Protein AF-H6Q789-F1 (afdb_monomer)

Organism: Pyrobaculum oguniense (strain DSM 13380 / JCM 10595 / TE7) (NCBI:txid698757)

InterPro domains:
  IPR027417 P-loop containing nucleoside triphosphate hydrolase [G3DSA:3.40.50.300] (26-318)
  IPR027417 P-loop containing nucleoside triphosphate hydrolase [SSF52540] (34-317)

Nearest PDB structures (foldseek):
  8wiv-assembly1_D  TM=5.418E-01  e=1.971E-08  Paenibacillus sp. 453mf
  8xau-assembly1_F  TM=5.745E-01  e=9.124E-08  Escherichia coli
  8wj3-assembly1_D  TM=5.531E-01  e=2.636E-07  Paenibacillus sp. 453mf
  8wk0-assembly1_O  TM=5.622E-01  e=2.333E-06  Paenibacillus sp. 453mf
  4r2h-assembly1_A  TM=5.890E-01  e=3.106E-04  Sulfolobus turreted icosahedral virus 1

Structure (mmCIF, N/CA/C/O backbone):
data_AF-H6Q789-F1
#
_entry.id   AF-H6Q789-F1
#
loop_
_atom_site.group_PDB
_atom_site.id
_atom_site.type_symbol
_atom_site.label_atom_id
_atom_site.label_alt_id
_atom_site.label_comp_id
_atom_site.label_asym_id
_atom_site.label_entity_id
_atom_site.label_seq_id
_atom_site.pdbx_PDB_ins_code
_atom_site.Cartn_x
_atom_site.Cartn_y
_atom_site.Cartn_z
_atom_site.occupancy
_atom_site.B_iso_or_equiv
_atom_site.auth_seq_id
_atom_site.auth_comp_id
_atom_site.auth_asym_id
_atom_site.auth_atom_id
_atom_site.pdbx_PDB_model_num
ATOM 1 N N . MET A 1 1 ? 32.326 -22.981 -18.238 1.00 33.12 1 MET A N 1
ATOM 2 C CA . MET A 1 1 ? 31.076 -22.452 -17.647 1.00 33.12 1 MET A CA 1
ATOM 3 C C . MET A 1 1 ? 30.937 -20.990 -18.051 1.00 33.12 1 MET A C 1
ATOM 5 O O . MET A 1 1 ? 31.574 -20.139 -17.448 1.00 33.12 1 MET A O 1
ATOM 9 N N . ALA A 1 2 ? 30.203 -20.702 -19.128 1.00 27.95 2 ALA A N 1
ATOM 10 C CA . ALA A 1 2 ? 29.973 -19.330 -19.579 1.00 27.95 2 ALA A CA 1
ATOM 11 C C . ALA A 1 2 ? 28.863 -18.705 -18.721 1.00 27.95 2 ALA A C 1
ATOM 13 O O . ALA A 1 2 ? 27.719 -19.154 -18.763 1.00 27.95 2 ALA A O 1
ATOM 14 N N . ALA A 1 3 ? 29.207 -17.708 -17.904 1.00 35.38 3 ALA A N 1
ATOM 15 C CA . ALA A 1 3 ? 28.221 -16.902 -17.197 1.00 35.38 3 ALA A CA 1
ATOM 16 C C . ALA A 1 3 ? 27.341 -16.189 -18.236 1.00 35.38 3 ALA A C 1
ATOM 18 O O . ALA A 1 3 ? 27.846 -15.489 -19.109 1.00 35.38 3 ALA A O 1
ATOM 19 N N . ASN A 1 4 ? 26.032 -16.413 -18.171 1.00 38.03 4 ASN A N 1
ATOM 20 C CA . ASN A 1 4 ? 25.056 -15.897 -19.124 1.00 38.03 4 ASN A CA 1
ATOM 21 C C . ASN A 1 4 ? 25.054 -14.350 -19.110 1.00 38.03 4 ASN A C 1
ATOM 23 O O . ASN A 1 4 ? 24.535 -13.735 -18.179 1.00 38.03 4 ASN A O 1
ATOM 27 N N . CYS A 1 5 ? 25.645 -13.713 -20.128 1.00 40.53 5 CYS A N 1
ATOM 28 C CA . CYS A 1 5 ? 25.759 -12.252 -20.250 1.00 40.53 5 CYS A CA 1
ATOM 29 C C . CYS A 1 5 ? 24.415 -11.526 -20.464 1.00 40.53 5 CYS A C 1
ATOM 31 O O . CYS A 1 5 ? 24.393 -10.302 -20.474 1.00 40.53 5 CYS A O 1
ATOM 33 N N . ARG A 1 6 ? 23.294 -12.248 -20.621 1.00 43.34 6 ARG A N 1
ATOM 34 C CA . ARG A 1 6 ? 21.970 -11.669 -20.927 1.00 43.34 6 ARG A CA 1
ATOM 35 C C . ARG A 1 6 ? 21.324 -10.884 -19.779 1.00 43.34 6 ARG A C 1
ATOM 37 O O . ARG A 1 6 ? 20.505 -10.017 -20.047 1.00 43.34 6 ARG A O 1
ATOM 44 N N . ASN A 1 7 ? 21.702 -11.155 -18.528 1.00 43.81 7 ASN A N 1
ATOM 45 C CA . ASN A 1 7 ? 21.085 -10.527 -17.345 1.00 43.81 7 ASN A CA 1
ATOM 46 C C . ASN A 1 7 ? 21.984 -9.490 -16.661 1.00 43.81 7 ASN A C 1
ATOM 48 O O . ASN A 1 7 ? 21.605 -8.913 -15.644 1.00 43.81 7 ASN A O 1
ATOM 52 N N . ARG A 1 8 ? 23.195 -9.269 -17.178 1.00 44.19 8 ARG A N 1
ATOM 53 C CA . ARG A 1 8 ? 24.081 -8.215 -16.679 1.00 44.19 8 ARG A CA 1
ATOM 54 C C . ARG A 1 8 ? 23.781 -6.947 -17.475 1.00 44.19 8 ARG A C 1
ATOM 56 O O . ARG A 1 8 ? 23.631 -7.065 -18.687 1.00 44.19 8 ARG A O 1
ATOM 63 N N . PRO A 1 9 ? 23.689 -5.761 -16.845 1.00 48.62 9 PRO A N 1
ATOM 64 C CA . PRO A 1 9 ? 23.736 -4.498 -17.578 1.00 48.62 9 PRO A CA 1
ATOM 65 C C . PRO A 1 9 ? 24.860 -4.547 -18.622 1.00 48.62 9 PRO A C 1
ATOM 67 O O . PRO A 1 9 ? 25.876 -5.200 -18.346 1.00 48.62 9 PRO A O 1
ATOM 70 N N . PRO A 1 10 ? 24.761 -3.835 -19.759 1.00 51.91 10 PRO A N 1
ATOM 71 C CA . PRO A 1 10 ? 25.836 -3.753 -20.759 1.00 51.91 10 PRO A CA 1
ATOM 72 C C . PRO A 1 10 ? 27.191 -3.259 -20.203 1.00 51.91 10 PRO A C 1
ATOM 74 O O . PRO A 1 10 ? 28.165 -3.158 -20.938 1.00 51.91 10 PRO A O 1
ATOM 77 N N . PHE A 1 11 ? 27.256 -2.952 -18.906 1.00 56.75 11 PHE A N 1
ATOM 78 C CA . PHE A 1 11 ? 28.287 -2.193 -18.217 1.00 56.75 11 PHE A CA 1
ATOM 79 C C . PHE A 1 11 ? 28.961 -2.974 -17.074 1.00 56.75 11 PHE A C 1
ATOM 81 O O . PHE A 1 11 ? 29.530 -2.369 -16.171 1.00 56.75 11 PHE A O 1
ATOM 88 N N . PHE A 1 12 ? 28.909 -4.314 -17.059 1.00 45.12 12 PHE A N 1
ATOM 89 C CA . PHE A 1 12 ? 29.623 -5.110 -16.046 1.00 45.12 12 PHE A CA 1
ATOM 90 C C . PHE A 1 12 ? 31.119 -4.715 -15.993 1.00 45.12 12 PHE A C 1
ATOM 92 O O . PHE A 1 12 ? 31.834 -4.905 -16.973 1.00 45.12 12 PHE A O 1
ATOM 99 N N . GLY A 1 13 ? 31.590 -4.169 -14.860 1.00 46.00 13 GLY A N 1
ATOM 100 C CA . GLY A 1 13 ? 32.971 -3.679 -14.682 1.00 46.00 13 GLY A CA 1
ATOM 101 C C . GLY A 1 13 ? 33.171 -2.152 -14.709 1.00 46.00 13 GLY A C 1
ATOM 102 O O . GLY A 1 13 ? 34.295 -1.695 -14.509 1.00 46.00 13 GLY A O 1
ATOM 103 N N . TRP A 1 14 ? 32.108 -1.364 -14.894 1.00 52.94 14 TRP A N 1
ATOM 104 C CA . TRP A 1 14 ? 32.102 0.111 -14.850 1.00 52.94 14 TRP A CA 1
ATOM 105 C C . TRP A 1 14 ? 32.660 0.735 -13.555 1.00 52.94 14 TRP A C 1
ATOM 107 O O . TRP A 1 14 ? 33.136 1.862 -13.578 1.00 52.94 14 TRP A O 1
ATOM 117 N N . GLU A 1 15 ? 32.701 -0.016 -12.454 1.00 48.69 15 GLU A N 1
ATOM 118 C CA . GLU A 1 15 ? 33.304 0.368 -11.162 1.00 48.69 15 GLU A CA 1
ATOM 119 C C . GLU A 1 15 ? 34.805 0.697 -11.275 1.00 48.69 15 GLU A C 1
ATOM 121 O O . GLU A 1 15 ? 35.394 1.321 -10.396 1.00 48.69 15 GLU A O 1
ATOM 126 N N . ARG A 1 16 ? 35.434 0.261 -12.374 1.00 53.12 16 ARG A N 1
ATOM 127 C CA . ARG A 1 16 ? 36.833 0.536 -12.723 1.00 53.12 16 ARG A CA 1
ATOM 128 C C . ARG A 1 16 ? 36.992 1.642 -13.771 1.00 53.12 16 ARG A C 1
ATOM 130 O O . ARG A 1 16 ? 38.120 1.952 -14.144 1.00 53.12 16 ARG A O 1
ATOM 137 N N . ALA A 1 17 ? 35.892 2.201 -14.274 1.00 54.41 17 ALA A N 1
ATOM 138 C CA . ALA A 1 17 ? 35.871 3.234 -15.302 1.00 54.41 17 ALA A CA 1
ATOM 139 C C . ALA A 1 17 ? 35.504 4.597 -14.699 1.00 54.41 17 ALA A C 1
ATOM 141 O O . ALA A 1 17 ? 34.750 4.696 -13.733 1.00 54.41 17 ALA A O 1
ATOM 142 N N . ALA A 1 18 ? 36.033 5.672 -15.280 1.00 53.97 18 ALA A N 1
ATOM 143 C CA . ALA A 1 18 ? 35.682 7.020 -14.856 1.00 53.97 18 ALA A CA 1
ATOM 144 C C . ALA A 1 18 ? 34.224 7.337 -15.234 1.00 53.97 18 ALA A C 1
ATOM 146 O O . ALA A 1 18 ? 33.791 7.053 -16.350 1.00 53.97 18 ALA A O 1
ATOM 147 N N . GLY A 1 19 ? 33.472 7.966 -14.324 1.00 51.72 19 GLY A N 1
ATOM 148 C CA . GLY A 1 19 ? 32.039 8.228 -14.515 1.00 51.72 19 GLY A CA 1
ATOM 149 C C . GLY A 1 19 ? 31.692 9.038 -15.773 1.00 51.72 19 GLY A C 1
ATOM 150 O O . GLY A 1 19 ? 30.619 8.839 -16.334 1.00 51.72 19 GLY A O 1
ATOM 151 N N . TRP A 1 20 ? 32.603 9.892 -16.256 1.00 56.09 20 TRP A N 1
ATOM 152 C CA . TRP A 1 20 ? 32.434 10.635 -17.512 1.00 56.09 20 TRP A CA 1
ATOM 153 C C . TRP A 1 20 ? 32.526 9.732 -18.752 1.00 56.09 20 TRP A C 1
ATOM 155 O O . TRP A 1 20 ? 31.756 9.917 -19.685 1.00 56.09 20 TRP A O 1
ATOM 165 N N . ALA A 1 21 ? 33.392 8.715 -18.739 1.00 57.47 21 ALA A N 1
ATOM 166 C CA . ALA A 1 21 ? 33.547 7.774 -19.850 1.00 57.47 21 ALA A CA 1
ATOM 167 C C . ALA A 1 21 ? 32.331 6.843 -19.954 1.00 57.47 21 ALA A C 1
ATOM 169 O O . ALA A 1 21 ? 31.875 6.504 -21.042 1.00 57.47 21 ALA A O 1
ATOM 170 N N . VAL A 1 22 ? 31.761 6.476 -18.802 1.00 59.59 22 VAL A N 1
ATOM 171 C CA . VAL A 1 22 ? 30.473 5.778 -18.745 1.00 59.59 22 VAL A CA 1
ATOM 172 C C . VAL A 1 22 ? 29.364 6.686 -19.288 1.00 59.59 22 VAL A C 1
ATOM 174 O O . VAL A 1 22 ? 28.536 6.222 -20.061 1.00 59.59 22 VAL A O 1
ATOM 177 N N . ALA A 1 23 ? 29.364 7.981 -18.952 1.00 57.22 23 ALA A N 1
ATOM 178 C CA . ALA A 1 23 ? 28.366 8.930 -19.448 1.00 57.22 23 ALA A CA 1
ATOM 179 C C . ALA A 1 23 ? 28.409 9.142 -20.967 1.00 57.22 23 ALA A C 1
ATOM 181 O O . ALA A 1 23 ? 27.362 9.156 -21.609 1.00 57.22 23 ALA A O 1
ATOM 182 N N . GLU A 1 24 ? 29.606 9.253 -21.536 1.00 62.28 24 GLU A N 1
ATOM 183 C CA . GLU A 1 24 ? 29.827 9.397 -22.977 1.00 62.28 24 GLU A CA 1
ATOM 184 C C . GLU A 1 24 ? 29.339 8.156 -23.739 1.00 62.28 24 GLU A C 1
ATOM 186 O O . GLU A 1 24 ? 28.528 8.263 -24.659 1.00 62.28 24 GLU A O 1
ATOM 191 N N . LEU A 1 25 ? 29.692 6.961 -23.255 1.00 62.72 25 LEU A N 1
ATOM 192 C CA . LEU A 1 25 ? 29.250 5.691 -23.838 1.00 62.72 25 LEU A CA 1
ATOM 193 C C . LEU A 1 25 ? 27.727 5.486 -23.727 1.00 62.72 25 LEU A C 1
ATOM 195 O O . LEU A 1 25 ? 27.093 4.950 -24.634 1.00 62.72 25 LEU A O 1
ATOM 199 N N . LEU A 1 26 ? 27.110 5.948 -22.636 1.00 58.81 26 LEU A N 1
ATOM 200 C CA . LEU A 1 26 ? 25.652 5.939 -22.467 1.00 58.81 26 LEU A CA 1
ATOM 201 C C . LEU A 1 26 ? 24.945 6.957 -23.381 1.00 58.81 26 LEU A C 1
ATOM 203 O O . LEU A 1 26 ? 23.779 6.750 -23.730 1.00 58.81 26 LEU A O 1
ATOM 207 N N . GLY A 1 27 ? 25.628 8.029 -23.789 1.00 56.81 27 GLY A N 1
ATOM 208 C CA . GLY A 1 27 ? 25.138 8.988 -24.780 1.00 56.81 27 GLY A CA 1
ATOM 209 C C . GLY A 1 27 ? 25.045 8.401 -26.191 1.00 56.81 27 GLY A C 1
ATOM 210 O O . GLY A 1 27 ? 24.103 8.711 -26.918 1.00 56.81 27 GLY A O 1
ATOM 211 N N . GLU A 1 28 ? 25.969 7.509 -26.555 1.00 62.31 28 GLU A N 1
ATOM 212 C CA . GLU A 1 28 ? 26.043 6.905 -27.895 1.00 62.31 28 GLU A CA 1
ATOM 213 C C . GLU A 1 28 ? 25.094 5.711 -28.097 1.00 62.31 28 GLU A C 1
ATOM 215 O O . GLU A 1 28 ? 24.783 5.338 -29.229 1.00 62.31 28 GLU A O 1
ATOM 220 N N . VAL A 1 29 ? 24.606 5.101 -27.012 1.00 57.41 29 VAL A N 1
ATOM 221 C CA . VAL A 1 29 ? 23.977 3.776 -27.062 1.00 57.41 29 VAL A CA 1
ATOM 222 C C . VAL A 1 29 ? 22.573 3.791 -26.443 1.00 57.41 29 VAL A C 1
ATOM 224 O O . VAL A 1 29 ? 22.385 3.396 -25.310 1.00 57.41 29 VAL A O 1
ATOM 227 N N . SER A 1 30 ? 21.525 4.207 -27.151 1.00 56.34 30 SER A N 1
ATOM 228 C CA . SER A 1 30 ? 20.190 4.418 -26.539 1.00 56.34 30 SER A CA 1
ATOM 229 C C . SER A 1 30 ? 19.466 3.165 -25.999 1.00 56.34 30 SER A C 1
ATOM 231 O O . SER A 1 30 ? 18.511 3.299 -25.233 1.00 56.34 30 SER A O 1
ATOM 233 N N . TYR A 1 31 ? 19.898 1.943 -26.342 1.00 55.03 31 TYR A N 1
ATOM 234 C CA . TYR A 1 31 ? 19.181 0.710 -25.976 1.00 55.03 31 TYR A CA 1
ATOM 235 C C . TYR A 1 31 ? 19.240 0.353 -24.479 1.00 55.03 31 TYR A C 1
ATOM 237 O O . TYR A 1 31 ? 18.437 -0.459 -24.017 1.00 55.03 31 TYR A O 1
ATOM 245 N N . TRP A 1 32 ? 20.169 0.923 -23.698 1.00 57.28 32 TRP A N 1
ATOM 246 C CA . TRP A 1 32 ? 20.276 0.625 -22.259 1.00 57.28 32 TRP A CA 1
ATOM 247 C C . TRP A 1 32 ? 19.116 1.194 -21.437 1.00 57.28 32 TRP A C 1
ATOM 249 O O . TRP A 1 32 ? 18.896 0.759 -20.311 1.00 57.28 32 TRP A O 1
ATOM 259 N N . ARG A 1 33 ? 18.349 2.126 -22.011 1.00 57.78 33 ARG A N 1
ATOM 260 C CA . ARG A 1 33 ? 17.210 2.802 -21.374 1.00 57.78 33 ARG A CA 1
ATOM 261 C C . ARG A 1 33 ? 15.955 1.925 -21.247 1.00 57.78 33 ARG A C 1
ATOM 263 O O . ARG A 1 33 ? 14.935 2.377 -20.739 1.00 57.78 33 ARG A O 1
ATOM 270 N N . PHE A 1 34 ? 16.039 0.676 -21.713 1.00 66.75 34 PHE A N 1
ATOM 271 C CA . PHE A 1 34 ? 15.029 -0.376 -21.572 1.00 66.75 34 PHE A CA 1
ATOM 272 C C . PHE A 1 34 ? 15.703 -1.695 -21.178 1.00 66.75 34 PHE A C 1
ATOM 274 O O . PHE A 1 34 ? 15.566 -2.710 -21.868 1.00 66.75 34 PHE A O 1
ATOM 281 N N . TRP A 1 35 ? 16.512 -1.673 -20.114 1.00 57.00 35 TRP A N 1
ATOM 282 C CA . TRP A 1 35 ? 17.382 -2.799 -19.777 1.00 57.00 35 TRP A CA 1
ATOM 283 C C . TRP A 1 35 ? 17.074 -3.456 -18.421 1.00 57.00 35 TRP A C 1
ATOM 285 O O . TRP A 1 35 ? 17.002 -2.753 -17.416 1.00 57.00 35 TRP A O 1
ATOM 295 N N . PRO A 1 36 ? 17.023 -4.802 -18.356 1.00 61.47 36 PRO A N 1
ATOM 296 C CA . PRO A 1 36 ? 16.896 -5.698 -19.503 1.00 61.47 36 PRO A CA 1
ATOM 297 C C . PRO A 1 36 ? 15.535 -5.503 -20.203 1.00 61.47 36 PRO A C 1
ATOM 299 O O . PRO A 1 36 ? 14.557 -5.099 -19.558 1.00 61.47 36 PRO A O 1
ATOM 302 N N . PRO A 1 37 ? 15.434 -5.825 -21.506 1.00 68.56 37 PRO A N 1
ATOM 303 C CA . PRO A 1 37 ? 14.143 -5.943 -22.164 1.00 68.56 37 PRO A CA 1
ATOM 304 C C . PRO A 1 37 ? 13.338 -7.031 -21.452 1.00 68.56 37 PRO A C 1
ATOM 306 O O . PRO A 1 37 ? 13.737 -8.196 -21.429 1.00 68.56 37 PRO A O 1
ATOM 309 N N . LEU A 1 38 ? 12.220 -6.656 -20.835 1.00 72.56 38 LEU A N 1
ATOM 310 C CA . LEU A 1 38 ? 11.340 -7.622 -20.190 1.00 72.56 38 LEU A CA 1
ATOM 311 C C . LEU A 1 38 ? 10.503 -8.332 -21.252 1.00 72.56 38 LEU A C 1
ATOM 313 O O . LEU A 1 38 ? 9.730 -7.701 -21.973 1.00 72.56 38 LEU A O 1
ATOM 317 N N . SER A 1 39 ? 10.678 -9.649 -21.341 1.00 71.44 39 SER A N 1
ATOM 318 C CA . SER A 1 39 ? 9.964 -10.520 -22.279 1.00 71.44 39 SER A CA 1
ATOM 319 C C . SER A 1 39 ? 8.893 -11.389 -21.615 1.00 71.44 39 SER A C 1
ATOM 321 O O . SER A 1 39 ? 8.274 -12.192 -22.302 1.00 71.44 39 SER A O 1
ATOM 323 N N . GLY A 1 40 ? 8.686 -11.263 -20.301 1.00 78.50 40 GLY A N 1
ATOM 324 C CA . GLY A 1 40 ? 7.703 -12.045 -19.556 1.00 78.50 40 GLY A CA 1
ATOM 325 C C . GLY A 1 40 ? 7.715 -11.753 -18.056 1.00 78.50 40 GLY A C 1
ATOM 326 O O . GLY A 1 40 ? 8.486 -10.917 -17.575 1.00 78.50 40 GLY A O 1
ATOM 327 N N . ALA A 1 41 ? 6.853 -12.457 -17.320 1.00 82.38 41 ALA A N 1
ATOM 328 C CA . ALA A 1 41 ? 6.794 -12.381 -15.864 1.00 82.38 41 ALA A CA 1
ATOM 329 C C . ALA A 1 41 ? 8.051 -12.987 -15.213 1.00 82.38 41 ALA A C 1
ATOM 331 O O . ALA A 1 41 ? 8.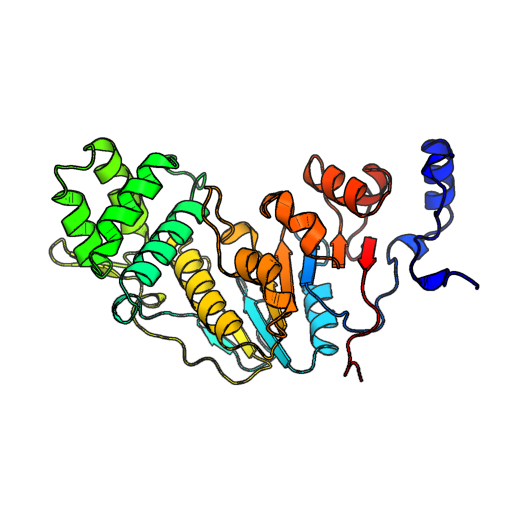615 -13.964 -15.711 1.00 82.38 41 ALA A O 1
ATOM 332 N N . VAL A 1 42 ? 8.466 -12.424 -14.079 1.00 81.38 42 VAL A N 1
ATOM 333 C CA . VAL A 1 42 ? 9.587 -12.910 -13.261 1.00 81.38 42 VAL A CA 1
ATOM 334 C C . VAL A 1 42 ? 9.081 -13.526 -11.962 1.00 81.38 42 VAL A C 1
ATOM 336 O O . VAL A 1 42 ? 8.043 -13.122 -11.433 1.00 81.38 42 VAL A O 1
ATOM 339 N N . GLU A 1 43 ? 9.812 -14.507 -11.432 1.00 80.38 43 GLU A N 1
ATOM 340 C CA . GLU A 1 43 ? 9.497 -15.064 -10.113 1.00 80.38 43 GLU A CA 1
ATOM 341 C C . GLU A 1 43 ? 9.869 -14.098 -8.984 1.00 80.38 43 GLU A C 1
ATOM 343 O O . GLU A 1 43 ? 10.856 -13.365 -9.063 1.00 80.38 43 GLU A O 1
ATOM 348 N N . GLY A 1 44 ? 9.119 -14.166 -7.884 1.00 85.25 44 GLY A N 1
ATOM 349 C CA . GLY A 1 44 ? 9.388 -13.394 -6.670 1.00 85.25 44 GLY A CA 1
ATOM 350 C C . GLY A 1 44 ? 8.599 -12.090 -6.588 1.00 85.25 44 GLY A C 1
ATOM 351 O O . GLY A 1 44 ? 7.528 -11.960 -7.185 1.00 85.25 44 GLY A O 1
ATOM 352 N N . HIS A 1 45 ? 9.097 -11.156 -5.780 1.00 92.19 45 HIS A N 1
ATOM 353 C CA . HIS A 1 45 ? 8.484 -9.844 -5.580 1.00 92.19 45 HIS A CA 1
ATOM 354 C C . HIS A 1 45 ? 9.068 -8.833 -6.570 1.00 92.19 45 HIS A C 1
ATOM 356 O O . HIS A 1 45 ? 10.153 -9.040 -7.116 1.00 92.19 45 HIS A O 1
ATOM 362 N N . LEU A 1 46 ? 8.345 -7.745 -6.812 1.00 93.62 46 LEU A N 1
ATOM 363 C CA . LEU A 1 46 ? 8.710 -6.721 -7.780 1.00 93.62 46 LEU A CA 1
ATOM 364 C C . LEU A 1 46 ? 8.505 -5.327 -7.178 1.00 93.62 46 LEU A C 1
ATOM 366 O O . LEU A 1 46 ? 7.412 -4.998 -6.728 1.00 93.62 46 LEU A O 1
ATOM 370 N N . LEU A 1 47 ? 9.540 -4.492 -7.199 1.00 96.19 47 LEU A N 1
ATOM 371 C CA . LEU A 1 47 ? 9.432 -3.068 -6.885 1.00 96.19 47 LEU A CA 1
ATOM 372 C C . LEU A 1 47 ? 9.490 -2.263 -8.181 1.00 96.19 47 LEU A C 1
ATOM 374 O O . LEU A 1 47 ? 10.472 -2.336 -8.916 1.00 96.19 47 LEU A O 1
ATOM 378 N N . ILE A 1 48 ? 8.450 -1.481 -8.438 1.00 97.19 48 ILE A N 1
ATOM 379 C CA . ILE A 1 48 ? 8.326 -0.559 -9.561 1.00 97.19 48 ILE A CA 1
ATOM 380 C C . ILE A 1 48 ? 8.312 0.852 -8.980 1.00 97.19 48 ILE A C 1
ATOM 382 O O . ILE A 1 48 ? 7.385 1.224 -8.263 1.00 97.19 48 ILE A O 1
ATOM 386 N N . ALA A 1 49 ? 9.326 1.660 -9.268 1.00 97.75 49 ALA A N 1
ATOM 387 C CA . ALA A 1 49 ? 9.414 3.001 -8.701 1.00 97.75 49 ALA A CA 1
ATOM 388 C C . ALA A 1 49 ? 9.767 4.059 -9.740 1.00 97.75 49 ALA A C 1
ATOM 390 O O . ALA A 1 49 ? 10.502 3.799 -10.686 1.00 97.75 49 ALA A O 1
ATOM 391 N N . GLY A 1 50 ? 9.213 5.257 -9.572 1.00 97.00 50 GLY A N 1
ATOM 392 C CA . GLY A 1 50 ? 9.341 6.336 -10.546 1.00 97.00 50 GLY A CA 1
ATOM 393 C C . GLY A 1 50 ? 8.409 7.503 -10.267 1.00 97.00 50 GLY A C 1
ATOM 394 O O . GLY A 1 50 ? 7.295 7.313 -9.775 1.00 97.00 50 GLY A O 1
ATOM 395 N N . SER A 1 51 ? 8.813 8.707 -10.659 1.00 94.44 51 SER A N 1
ATOM 396 C CA . SER A 1 51 ? 8.000 9.921 -10.532 1.00 94.44 51 SER A CA 1
ATOM 397 C C . SER A 1 51 ? 6.635 9.792 -11.229 1.00 94.44 51 SER A C 1
ATOM 399 O O . SER A 1 51 ? 6.410 8.896 -12.054 1.00 94.44 51 SER A O 1
ATOM 401 N N . SER A 1 52 ? 5.694 10.685 -10.914 1.00 93.12 52 SER A N 1
ATOM 402 C CA . SER A 1 52 ? 4.413 10.754 -11.632 1.00 93.12 52 SER A CA 1
ATOM 403 C C . SER A 1 52 ? 4.620 10.909 -13.151 1.00 93.12 52 SER A C 1
ATOM 405 O O . SER A 1 52 ? 5.578 11.547 -13.596 1.00 93.12 52 SER A O 1
ATOM 407 N N . GLY A 1 53 ? 3.773 10.251 -13.950 1.00 90.31 53 GLY A N 1
ATOM 408 C CA . GLY A 1 53 ? 3.847 10.262 -15.419 1.00 90.31 53 GLY A CA 1
ATOM 409 C C . GLY A 1 53 ? 5.051 9.537 -16.038 1.00 90.31 53 GLY A C 1
ATOM 410 O O . GLY A 1 53 ? 5.250 9.614 -17.246 1.00 90.31 53 GLY A O 1
ATOM 411 N N . SER A 1 54 ? 5.864 8.827 -15.249 1.00 92.44 54 SER A N 1
ATOM 412 C CA . SER A 1 54 ? 7.082 8.165 -15.747 1.00 92.44 54 SER A CA 1
ATOM 413 C C . SER A 1 54 ? 6.839 6.870 -16.531 1.00 92.44 54 SER A C 1
ATOM 415 O O . SER A 1 54 ? 7.727 6.443 -17.260 1.00 92.44 54 SER A O 1
ATOM 417 N N . GLY A 1 55 ? 5.647 6.268 -16.430 1.00 91.94 55 GLY A N 1
ATOM 418 C CA . GLY A 1 55 ? 5.285 5.035 -17.144 1.00 91.94 55 GLY A CA 1
ATOM 419 C C . GLY A 1 55 ? 5.029 3.806 -16.262 1.00 91.94 55 GLY A C 1
ATOM 420 O O . GLY A 1 55 ? 4.739 2.744 -16.811 1.00 91.94 55 GLY A O 1
ATOM 421 N N . LYS A 1 56 ? 5.075 3.940 -14.924 1.00 94.88 56 LYS A N 1
ATOM 422 C CA . LYS A 1 56 ? 4.833 2.842 -13.960 1.00 94.88 56 LYS A CA 1
ATOM 423 C C . LYS A 1 56 ? 3.554 2.051 -14.243 1.00 94.88 56 LYS A C 1
ATOM 425 O O . LYS A 1 56 ? 3.632 0.840 -14.426 1.00 94.88 56 LYS A O 1
ATOM 430 N N . THR A 1 57 ? 2.405 2.725 -14.328 1.00 94.38 57 THR A N 1
ATOM 431 C CA . THR A 1 57 ? 1.113 2.068 -14.560 1.00 94.38 57 THR A CA 1
ATOM 432 C C . THR A 1 57 ? 1.100 1.334 -15.894 1.00 94.38 57 THR A C 1
ATOM 434 O O . THR A 1 57 ? 0.742 0.164 -15.963 1.00 94.38 57 THR A O 1
ATOM 437 N N . THR A 1 58 ? 1.541 1.990 -16.973 1.00 92.81 58 THR A N 1
ATOM 438 C CA . THR A 1 58 ? 1.615 1.382 -18.311 1.00 92.81 58 THR A CA 1
ATOM 439 C C . THR A 1 58 ? 2.460 0.112 -18.295 1.00 92.81 58 THR A C 1
ATOM 441 O O . THR A 1 58 ? 2.071 -0.909 -18.864 1.00 92.81 58 THR A O 1
ATOM 444 N N . PHE A 1 59 ? 3.597 0.159 -17.604 1.00 93.06 59 PHE A N 1
ATOM 445 C CA . PHE A 1 59 ? 4.459 -0.994 -17.418 1.00 93.06 59 PHE A CA 1
ATOM 446 C C . PHE A 1 59 ? 3.780 -2.099 -16.608 1.00 93.06 59 PHE A C 1
ATOM 448 O O . PHE A 1 59 ? 3.793 -3.246 -17.045 1.00 93.06 59 PHE A O 1
ATOM 455 N N . LEU A 1 60 ? 3.154 -1.777 -15.473 1.00 95.00 60 LEU A N 1
ATOM 456 C CA . LEU A 1 60 ? 2.491 -2.767 -14.627 1.00 95.00 60 LEU A CA 1
ATOM 457 C C . LEU A 1 60 ? 1.317 -3.429 -15.364 1.00 95.00 60 LEU A C 1
ATOM 459 O O . LEU A 1 60 ? 1.220 -4.649 -15.360 1.00 95.00 60 LEU A O 1
ATOM 463 N N . LYS A 1 61 ? 0.497 -2.677 -16.106 1.00 93.81 61 LYS A N 1
ATOM 464 C CA . LYS A 1 61 ? -0.560 -3.237 -16.971 1.00 93.81 61 LYS A CA 1
ATOM 465 C C . LYS A 1 61 ? -0.010 -4.222 -18.000 1.00 93.81 61 LYS A C 1
ATOM 467 O O . LYS A 1 61 ? -0.550 -5.313 -18.168 1.00 93.81 61 LYS A O 1
ATOM 472 N N . ARG A 1 62 ? 1.089 -3.857 -18.670 1.00 90.44 62 ARG A N 1
ATOM 473 C CA . ARG A 1 62 ? 1.774 -4.754 -19.608 1.00 90.44 62 ARG A CA 1
ATOM 474 C C . ARG A 1 62 ? 2.308 -5.992 -18.891 1.00 90.44 62 ARG A C 1
ATOM 476 O O . ARG A 1 62 ? 2.119 -7.096 -19.387 1.00 90.44 62 ARG A O 1
ATOM 483 N N . TYR A 1 63 ? 2.919 -5.826 -17.724 1.00 90.81 63 TYR A N 1
ATOM 484 C CA . TYR A 1 63 ? 3.431 -6.930 -16.919 1.00 90.81 63 TYR A CA 1
ATOM 485 C C . TYR A 1 63 ? 2.317 -7.908 -16.518 1.00 90.81 63 TYR A C 1
ATOM 487 O O . TYR A 1 63 ? 2.475 -9.116 -16.666 1.00 90.81 63 TYR A O 1
ATOM 495 N N . LEU A 1 64 ? 1.160 -7.393 -16.092 1.00 92.38 64 LEU A N 1
ATOM 496 C CA . LEU A 1 64 ? -0.010 -8.195 -15.726 1.00 92.38 64 LEU A CA 1
ATOM 497 C C . LEU A 1 64 ? -0.569 -9.010 -16.900 1.00 92.38 64 LEU A C 1
ATOM 499 O O . LEU A 1 64 ? -1.136 -10.069 -16.661 1.00 92.38 64 LEU A O 1
ATOM 503 N N . SER A 1 65 ? -0.364 -8.588 -18.155 1.00 90.06 65 SER A N 1
ATOM 504 C CA . SER A 1 65 ? -0.755 -9.393 -19.327 1.00 90.06 65 SER A CA 1
ATOM 505 C C . SER A 1 65 ? 0.032 -10.704 -19.462 1.00 90.06 65 SER A C 1
ATOM 507 O O . SER A 1 65 ? -0.453 -11.646 -20.082 1.00 90.06 65 SER A O 1
ATOM 509 N N . TRP A 1 66 ? 1.219 -10.785 -18.852 1.00 88.81 66 TRP A N 1
ATOM 510 C CA . TRP A 1 66 ? 2.029 -12.007 -18.784 1.00 88.81 66 TRP A CA 1
ATOM 511 C C . TRP A 1 66 ? 1.740 -12.846 -17.539 1.00 88.81 66 TRP A C 1
ATOM 513 O O . TRP A 1 66 ? 2.203 -13.980 -17.428 1.00 88.81 66 TRP A O 1
ATOM 523 N N . VAL A 1 67 ? 1.004 -12.292 -16.576 1.00 89.00 67 VAL A N 1
ATOM 524 C CA . VAL A 1 67 ? 0.653 -12.969 -15.331 1.00 89.00 67 VAL A CA 1
ATOM 525 C C . VAL A 1 67 ? -0.752 -13.544 -15.488 1.00 89.00 67 VAL A C 1
ATOM 527 O O . VAL A 1 67 ? -1.717 -12.812 -15.648 1.00 89.00 67 VAL A O 1
ATOM 530 N N . GLY A 1 68 ? -0.907 -14.866 -15.420 1.00 85.44 68 GLY A N 1
ATOM 531 C CA . GLY A 1 68 ? -2.228 -15.485 -15.612 1.00 85.44 68 GLY A CA 1
ATOM 532 C C . GLY A 1 68 ? -3.217 -15.254 -14.459 1.00 85.44 68 GLY A C 1
ATOM 533 O O . GLY A 1 68 ? -4.426 -15.243 -14.671 1.00 85.44 68 GLY A O 1
ATOM 534 N N . ARG A 1 69 ? -2.723 -15.087 -13.224 1.00 92.88 69 ARG A N 1
ATOM 535 C CA . ARG A 1 69 ? -3.547 -14.948 -12.008 1.00 92.88 69 ARG A CA 1
ATOM 536 C C . ARG A 1 69 ? -3.070 -13.773 -11.171 1.00 92.88 69 ARG A C 1
ATOM 538 O O . ARG A 1 69 ? -2.031 -13.879 -10.515 1.00 92.88 69 ARG A O 1
ATOM 545 N N . TRP A 1 70 ? -3.837 -12.689 -11.150 1.00 95.38 70 TRP A N 1
ATOM 546 C CA . TRP A 1 70 ? -3.467 -11.489 -10.408 1.00 95.38 70 TRP A CA 1
ATOM 547 C C . TRP A 1 70 ? -4.634 -10.763 -9.744 1.00 95.38 70 TRP A C 1
ATOM 549 O O . TRP A 1 70 ? -5.785 -10.876 -10.150 1.00 95.38 70 TRP A O 1
ATOM 559 N N . TYR A 1 71 ? -4.291 -9.966 -8.742 1.00 97.81 71 TYR A N 1
ATOM 560 C CA . TYR A 1 71 ? -5.125 -8.914 -8.187 1.00 97.81 71 TYR A CA 1
ATOM 561 C C . TYR A 1 71 ? -4.390 -7.586 -8.285 1.00 97.81 71 TYR A C 1
ATOM 563 O O . TYR A 1 71 ? -3.181 -7.545 -8.054 1.00 97.81 71 TYR A O 1
ATOM 571 N N . VAL A 1 72 ? -5.113 -6.510 -8.579 1.00 98.25 72 VAL A N 1
ATOM 572 C CA . VAL A 1 72 ? -4.600 -5.143 -8.430 1.00 98.25 72 VAL A CA 1
ATOM 573 C C . VAL A 1 72 ? -5.401 -4.442 -7.348 1.00 98.25 72 VAL A C 1
ATOM 575 O O . VAL A 1 72 ? -6.615 -4.329 -7.472 1.00 98.25 72 VAL A O 1
ATOM 578 N N . VAL A 1 73 ? -4.725 -3.964 -6.307 1.00 98.44 73 VAL A N 1
ATOM 579 C CA . VAL A 1 73 ? -5.274 -2.966 -5.386 1.00 98.44 73 VAL A CA 1
ATOM 580 C C . VAL A 1 73 ? -4.954 -1.595 -5.977 1.00 98.44 73 VAL A C 1
ATOM 582 O O . VAL A 1 73 ? -3.801 -1.160 -5.974 1.00 98.44 73 VAL A O 1
ATOM 585 N N . ASP A 1 74 ? -5.972 -0.969 -6.561 1.00 98.00 74 ASP A N 1
ATOM 586 C CA . ASP A 1 74 ? -5.872 0.263 -7.341 1.00 98.00 74 ASP A CA 1
ATOM 587 C C . ASP A 1 74 ? -6.190 1.483 -6.465 1.00 98.00 74 ASP A C 1
ATOM 589 O O . ASP A 1 74 ? -7.348 1.729 -6.126 1.00 98.00 74 ASP A O 1
ATOM 593 N N . LEU A 1 75 ? -5.146 2.236 -6.103 1.00 96.88 75 LEU A N 1
ATOM 594 C CA . LEU A 1 75 ? -5.218 3.489 -5.335 1.00 96.88 75 LEU A CA 1
ATOM 595 C C . LEU A 1 75 ? -5.083 4.739 -6.229 1.00 96.88 75 LEU A C 1
ATOM 597 O O . LEU A 1 75 ? -4.839 5.853 -5.740 1.00 96.88 75 LEU A O 1
ATOM 601 N N . THR A 1 76 ? -5.180 4.582 -7.550 1.00 94.88 76 THR A N 1
ATOM 602 C CA . THR A 1 76 ? -5.142 5.708 -8.490 1.00 94.88 76 THR A CA 1
ATOM 603 C C . THR A 1 76 ? -6.460 6.490 -8.439 1.00 94.88 76 THR A C 1
ATOM 605 O O . THR A 1 76 ? -7.536 5.929 -8.245 1.00 94.88 76 THR A O 1
ATOM 608 N N . GLU A 1 77 ? -6.405 7.814 -8.614 1.00 86.56 77 GLU A N 1
ATOM 609 C CA . GLU A 1 77 ? -7.589 8.683 -8.461 1.00 86.56 77 GLU A CA 1
ATOM 610 C C . GLU A 1 77 ? -8.666 8.421 -9.533 1.00 86.56 77 GLU A C 1
ATOM 612 O O . GLU A 1 77 ? -9.856 8.599 -9.280 1.00 86.56 77 GLU A O 1
ATOM 617 N N . GLY A 1 78 ? -8.260 7.946 -10.715 1.00 84.31 78 GLY A N 1
ATOM 618 C CA . GLY A 1 78 ? -9.150 7.660 -11.845 1.00 84.31 78 GLY A CA 1
ATOM 619 C C . GLY A 1 78 ? -9.514 6.187 -12.036 1.00 84.31 78 GLY A C 1
ATOM 620 O O . GLY A 1 78 ? -10.271 5.885 -12.954 1.00 84.31 78 GLY A O 1
ATOM 621 N N . GLY A 1 79 ? -8.982 5.275 -11.215 1.00 91.06 79 GLY A N 1
ATOM 622 C CA . GLY A 1 79 ? -9.130 3.839 -11.444 1.00 91.06 79 GLY A CA 1
ATOM 623 C C . GLY A 1 79 ? -8.442 3.399 -12.740 1.00 91.06 79 GLY A C 1
ATOM 624 O O . GLY A 1 79 ? -9.089 2.906 -13.663 1.00 91.06 79 GLY A O 1
ATOM 625 N N . GLU A 1 80 ? -7.131 3.615 -12.854 1.00 94.56 80 GLU A N 1
ATOM 626 C CA . GLU A 1 80 ? -6.384 3.353 -14.083 1.00 94.56 80 GLU A CA 1
ATOM 627 C C . GLU A 1 80 ? -6.476 1.887 -14.531 1.00 94.56 80 GLU A C 1
ATOM 629 O O . GLU A 1 80 ? -6.286 1.619 -15.717 1.00 94.56 80 GLU A O 1
ATOM 634 N N . TYR A 1 81 ? -6.785 0.940 -13.644 1.00 96.62 81 TYR A N 1
ATOM 635 C CA . TYR A 1 81 ? -6.873 -0.486 -13.978 1.00 96.62 81 TYR A CA 1
ATOM 636 C C . TYR A 1 81 ? -8.285 -0.952 -14.354 1.00 96.62 81 TYR A C 1
ATOM 638 O O . TYR A 1 81 ? -8.452 -2.101 -14.774 1.00 96.62 81 TYR A O 1
ATOM 646 N N . VAL A 1 82 ? -9.293 -0.077 -14.261 1.00 93.88 82 VAL A N 1
ATOM 647 C CA . VAL A 1 82 ? -10.674 -0.388 -14.655 1.00 93.88 82 VAL A CA 1
ATOM 648 C C . VAL A 1 82 ? -10.706 -0.881 -16.106 1.00 93.88 82 VAL A C 1
ATOM 650 O O . VAL A 1 82 ? -10.122 -0.280 -17.007 1.00 93.88 82 VAL A O 1
ATOM 653 N N . GLY A 1 83 ? -11.392 -2.003 -16.329 1.00 91.81 83 GLY A N 1
ATOM 654 C CA . GLY A 1 83 ? -11.518 -2.634 -17.647 1.00 91.81 83 GLY A CA 1
ATOM 655 C C . GLY A 1 83 ? -10.469 -3.706 -17.964 1.00 91.81 83 GLY A C 1
ATOM 656 O O . GLY A 1 83 ? -10.632 -4.410 -18.956 1.00 91.81 83 GLY A O 1
ATOM 657 N N . LEU A 1 84 ? -9.441 -3.899 -17.126 1.00 93.81 84 LEU A N 1
ATOM 658 C CA . LEU A 1 84 ? -8.498 -5.023 -17.279 1.00 93.81 84 LEU A CA 1
ATOM 659 C C . LEU A 1 84 ? -9.041 -6.357 -16.744 1.00 93.81 84 LEU A C 1
ATOM 661 O O . LEU A 1 84 ? -8.528 -7.416 -17.093 1.00 93.81 84 LEU A O 1
ATOM 665 N N . GLY A 1 85 ? -10.072 -6.308 -15.903 1.00 93.62 85 GLY A N 1
ATOM 666 C CA . GLY A 1 85 ? -10.773 -7.462 -15.349 1.00 93.62 85 GLY A CA 1
ATOM 667 C C . GLY A 1 85 ? -12.007 -7.027 -14.548 1.00 93.62 85 GLY A C 1
ATOM 668 O O . GLY A 1 85 ? -12.261 -5.821 -14.427 1.00 93.62 85 GLY A O 1
ATOM 669 N N . PRO A 1 86 ? -12.777 -7.981 -13.991 1.00 97.38 86 PRO A N 1
ATOM 670 C CA . PRO A 1 86 ? -13.822 -7.701 -13.012 1.00 97.38 86 PRO A CA 1
ATOM 671 C C . PRO A 1 86 ? -13.332 -6.713 -11.954 1.00 97.38 86 PRO A C 1
ATOM 673 O O . PRO A 1 86 ? -12.274 -6.908 -11.354 1.00 97.38 86 PRO A O 1
ATOM 676 N N . THR A 1 87 ? -14.083 -5.632 -11.766 1.00 97.62 87 THR A N 1
ATOM 677 C CA . THR A 1 87 ? -13.719 -4.550 -10.851 1.00 97.62 87 THR A CA 1
ATOM 678 C C . THR A 1 87 ? -14.730 -4.473 -9.720 1.00 97.62 87 THR A C 1
ATOM 680 O O . THR A 1 87 ? -15.936 -4.499 -9.964 1.00 97.62 87 THR A O 1
ATOM 683 N N . VAL A 1 88 ? -14.232 -4.363 -8.492 1.00 97.44 88 VAL A N 1
ATOM 684 C CA . VAL A 1 88 ? -15.039 -4.173 -7.285 1.00 97.44 88 VAL A CA 1
ATOM 685 C C . VAL A 1 88 ? -14.487 -3.006 -6.474 1.00 97.44 88 VAL A C 1
ATOM 687 O O . VAL A 1 88 ? -13.277 -2.781 -6.441 1.00 97.44 88 VAL A O 1
ATOM 690 N 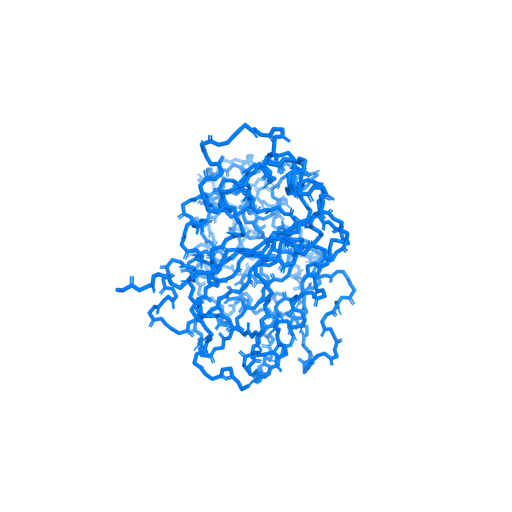N . GLU A 1 89 ? -15.372 -2.270 -5.807 1.00 97.38 89 GLU A N 1
ATOM 691 C CA . GLU A 1 89 ? -14.969 -1.269 -4.820 1.00 97.38 89 GLU A CA 1
ATOM 692 C C . GLU A 1 89 ? -14.532 -1.975 -3.528 1.00 97.38 89 GLU A C 1
ATOM 694 O O . GLU A 1 89 ? -15.262 -2.778 -2.937 1.00 97.38 89 GLU A O 1
ATOM 699 N N . GLY A 1 90 ? -13.311 -1.683 -3.099 1.00 97.25 90 GLY A N 1
ATOM 700 C CA . GLY A 1 90 ? -12.698 -2.207 -1.895 1.00 97.25 90 GLY A CA 1
ATOM 701 C C . GLY A 1 90 ? -13.464 -1.758 -0.661 1.00 97.25 90 GLY A C 1
ATOM 702 O O . GLY A 1 90 ? -13.797 -0.587 -0.486 1.00 97.25 90 GLY A O 1
ATOM 703 N N . SER A 1 91 ? -13.744 -2.714 0.210 1.00 97.62 91 SER A N 1
ATOM 704 C CA . SER A 1 91 ? -14.361 -2.475 1.505 1.00 97.62 91 SER A CA 1
ATOM 705 C C . SER A 1 91 ? -14.024 -3.625 2.445 1.00 97.62 91 SER A C 1
ATOM 707 O O . SER A 1 91 ? -13.725 -4.740 1.998 1.00 97.62 91 SER A O 1
ATOM 709 N N . ILE A 1 92 ? -14.015 -3.324 3.736 1.00 96.75 92 ILE A N 1
ATOM 710 C CA . ILE A 1 92 ? -13.811 -4.287 4.813 1.00 96.75 92 ILE A CA 1
ATOM 711 C C . ILE A 1 92 ? -14.893 -4.089 5.870 1.00 96.75 92 ILE A C 1
ATOM 713 O O . ILE A 1 92 ? -15.334 -2.962 6.090 1.00 96.75 92 ILE A O 1
ATOM 717 N N . ASP A 1 93 ? -15.314 -5.154 6.541 1.00 95.12 93 ASP A N 1
ATOM 718 C CA . ASP A 1 93 ? -16.137 -5.021 7.742 1.00 95.12 93 ASP A CA 1
ATOM 719 C C . ASP A 1 93 ? -15.225 -4.980 8.970 1.00 95.12 93 ASP A C 1
ATOM 721 O O . ASP A 1 93 ? -14.785 -6.015 9.459 1.00 95.12 93 ASP A O 1
ATOM 725 N N . LEU A 1 94 ? -14.905 -3.783 9.475 1.00 92.25 94 LEU A N 1
ATOM 726 C CA . LEU A 1 94 ? -14.037 -3.675 10.653 1.00 92.25 94 LEU A CA 1
ATOM 727 C C . LEU A 1 94 ? -14.642 -4.360 11.882 1.00 92.25 94 LEU A C 1
ATOM 729 O O . LEU A 1 94 ? -13.891 -4.858 12.716 1.00 92.25 94 LEU A O 1
ATOM 733 N N . ALA A 1 95 ? -15.970 -4.380 12.011 1.00 90.44 95 ALA A N 1
ATOM 734 C CA . ALA A 1 95 ? -16.636 -4.921 13.189 1.00 90.44 95 ALA A CA 1
ATOM 735 C C . ALA A 1 95 ? -16.605 -6.457 13.235 1.00 90.44 95 ALA A C 1
ATOM 737 O O . ALA A 1 95 ? -16.731 -7.021 14.320 1.00 90.44 95 ALA A O 1
ATOM 738 N N . SER A 1 96 ? -16.419 -7.124 12.090 1.00 91.69 96 SER A N 1
ATOM 739 C CA . SER A 1 96 ? -16.325 -8.587 12.007 1.00 91.69 96 SER A CA 1
ATOM 740 C C . SER A 1 96 ? -14.927 -9.135 12.324 1.00 91.69 96 SER A C 1
ATOM 742 O O . SER A 1 96 ? -14.788 -10.325 12.610 1.00 91.69 96 SER A O 1
ATOM 744 N N . LEU A 1 97 ? -13.900 -8.281 12.283 1.00 93.38 97 LEU A N 1
ATOM 745 C CA . LEU A 1 97 ? -12.511 -8.651 12.551 1.00 93.38 97 LEU A CA 1
ATOM 746 C C . LEU A 1 97 ? -12.252 -8.881 14.041 1.00 93.38 97 LEU A C 1
ATOM 748 O O . LEU A 1 97 ? -12.890 -8.275 14.905 1.00 93.38 97 LEU A O 1
ATOM 752 N N . ASP A 1 98 ? -11.248 -9.705 14.344 1.00 94.56 98 ASP A N 1
ATOM 753 C CA . ASP A 1 98 ? -10.784 -9.852 15.720 1.00 94.56 98 ASP A CA 1
ATOM 754 C C . ASP A 1 98 ? -10.070 -8.584 16.227 1.00 94.56 98 ASP A C 1
ATOM 756 O O . ASP A 1 98 ? -9.682 -7.687 15.473 1.00 94.56 98 ASP A O 1
ATOM 760 N N . ALA A 1 99 ? -9.889 -8.499 17.544 1.00 94.12 99 ALA A N 1
ATOM 761 C CA . ALA A 1 99 ? -9.345 -7.306 18.179 1.00 94.12 99 ALA A CA 1
ATOM 762 C C . ALA A 1 99 ? -7.888 -6.987 17.781 1.00 94.12 99 ALA A C 1
ATOM 764 O O . ALA A 1 99 ? -7.492 -5.819 17.789 1.00 94.12 99 ALA A O 1
ATOM 765 N N . GLU A 1 100 ? -7.073 -7.991 17.439 1.00 94.25 100 GLU A N 1
ATOM 766 C CA . GLU A 1 100 ? -5.692 -7.764 16.994 1.00 94.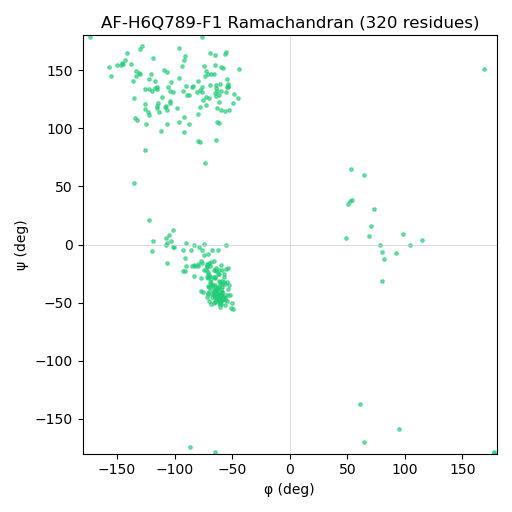25 100 GLU A CA 1
ATOM 767 C C . GLU A 1 100 ? -5.661 -7.270 15.545 1.00 94.25 100 GLU A C 1
ATOM 769 O O . GLU A 1 100 ? -4.896 -6.356 15.225 1.00 94.25 100 GLU A O 1
ATOM 774 N N . GLU A 1 101 ? -6.512 -7.826 14.682 1.00 94.50 101 GLU A N 1
ATOM 775 C CA . GLU A 1 101 ? -6.692 -7.383 13.300 1.00 94.50 101 GLU A CA 1
ATOM 776 C C . GLU A 1 101 ? -7.222 -5.944 13.249 1.00 94.50 101 GLU A C 1
ATOM 778 O O . GLU A 1 101 ? -6.638 -5.107 12.555 1.00 94.50 101 GLU A O 1
ATOM 783 N N . GLN A 1 102 ? -8.239 -5.614 14.053 1.00 94.56 102 GLN A N 1
ATOM 784 C CA . GLN A 1 102 ? -8.733 -4.242 14.206 1.00 94.56 102 GLN A CA 1
ATOM 785 C C . GLN A 1 102 ? -7.614 -3.293 14.651 1.00 94.56 102 GLN A C 1
ATOM 787 O O . GLN A 1 102 ? -7.357 -2.275 14.005 1.00 94.56 102 GLN A O 1
ATOM 792 N N . ALA A 1 103 ? -6.902 -3.636 15.730 1.00 94.81 103 ALA A N 1
ATOM 793 C CA . ALA A 1 103 ? -5.827 -2.803 16.259 1.00 94.81 103 ALA A CA 1
ATOM 794 C C . ALA A 1 103 ? -4.700 -2.578 15.242 1.00 94.81 103 ALA A C 1
ATOM 796 O O . ALA A 1 103 ? -4.158 -1.470 15.158 1.00 94.81 103 ALA A O 1
ATOM 797 N N . LEU A 1 104 ? -4.356 -3.600 14.453 1.00 95.38 104 LEU A N 1
ATOM 798 C CA . LEU A 1 104 ? -3.371 -3.485 13.384 1.00 95.38 104 LEU A CA 1
ATOM 799 C C . LEU A 1 104 ? -3.852 -2.527 12.292 1.00 95.38 104 LEU A C 1
ATOM 801 O O . LEU A 1 104 ? -3.106 -1.623 11.924 1.00 95.38 104 LEU A O 1
ATOM 805 N N . LEU A 1 105 ? -5.082 -2.687 11.801 1.00 96.38 105 LEU A N 1
ATOM 806 C CA . LEU A 1 105 ? -5.610 -1.853 10.722 1.00 96.38 105 LEU A CA 1
ATOM 807 C C . LEU A 1 105 ? -5.767 -0.387 11.134 1.00 96.38 105 LEU A C 1
ATOM 809 O O . LEU A 1 105 ? -5.350 0.491 10.378 1.00 96.38 105 LEU A O 1
ATOM 813 N N . TYR A 1 106 ? -6.257 -0.103 12.345 1.00 95.69 106 TYR A N 1
ATOM 814 C CA . TYR A 1 106 ? -6.285 1.270 12.863 1.00 95.69 106 TYR A CA 1
ATOM 815 C C . TYR A 1 106 ? -4.879 1.867 12.944 1.00 95.69 106 TYR A C 1
ATOM 817 O O . TYR A 1 106 ? -4.659 3.009 12.539 1.00 95.69 106 TYR A O 1
ATOM 825 N N . SER A 1 107 ? -3.910 1.082 13.423 1.00 95.44 107 SER A N 1
ATOM 826 C CA . SER A 1 107 ? -2.521 1.529 13.532 1.00 95.44 107 SER A CA 1
ATOM 827 C C . SER A 1 107 ? -1.905 1.812 12.159 1.00 95.44 107 SER A C 1
ATOM 829 O O . SER A 1 107 ? -1.234 2.826 11.988 1.00 95.44 107 SER A O 1
ATOM 831 N N . LEU A 1 108 ? -2.157 0.954 11.169 1.00 95.81 108 LEU A N 1
ATOM 832 C CA . LEU A 1 108 ? -1.684 1.134 9.796 1.00 95.81 108 LEU A CA 1
ATOM 833 C C . LEU A 1 108 ? -2.305 2.365 9.136 1.00 95.81 108 LEU A C 1
ATOM 835 O O . LEU A 1 108 ? -1.582 3.162 8.543 1.00 95.81 108 LEU A O 1
ATOM 839 N N . GLY A 1 109 ? -3.614 2.569 9.298 1.00 95.00 109 GLY A N 1
ATOM 840 C CA . GLY A 1 109 ? -4.293 3.760 8.795 1.00 95.00 109 GLY A CA 1
ATOM 841 C C . GLY A 1 109 ? -3.725 5.053 9.385 1.00 95.00 109 GLY A C 1
ATOM 842 O O . GLY A 1 109 ? -3.383 5.988 8.657 1.00 95.00 109 GLY A O 1
ATOM 843 N N . VAL A 1 110 ? -3.559 5.104 10.710 1.00 93.94 110 VAL A N 1
ATOM 844 C CA . VAL A 1 110 ? -2.970 6.272 11.383 1.00 93.94 110 VAL A CA 1
ATOM 845 C C . VAL A 1 110 ? -1.512 6.476 10.954 1.00 93.94 110 VAL A C 1
ATOM 847 O O . VAL A 1 110 ? -1.118 7.598 10.647 1.00 93.94 110 VAL A O 1
ATOM 850 N N . ALA A 1 111 ? -0.714 5.409 10.862 1.00 93.00 111 ALA A N 1
ATOM 851 C CA . ALA A 1 111 ? 0.677 5.480 10.414 1.00 93.00 111 ALA A CA 1
ATOM 852 C C . ALA A 1 111 ? 0.819 5.979 8.965 1.00 93.00 111 ALA A C 1
ATOM 854 O O . ALA A 1 111 ? 1.738 6.745 8.671 1.00 93.00 111 ALA A O 1
ATOM 855 N N . ALA A 1 112 ? -0.086 5.583 8.067 1.00 91.75 112 ALA A N 1
ATOM 856 C CA . ALA A 1 112 ? -0.090 5.996 6.663 1.00 91.75 112 ALA A CA 1
ATOM 857 C C . ALA A 1 112 ? -0.502 7.465 6.458 1.00 91.75 112 ALA A C 1
ATOM 859 O O . ALA A 1 112 ? -0.205 8.066 5.427 1.00 91.75 112 ALA A O 1
ATOM 860 N N . THR A 1 113 ? -1.158 8.080 7.446 1.00 88.69 113 THR A N 1
ATOM 861 C CA . THR A 1 113 ? -1.673 9.462 7.373 1.00 88.69 113 THR A CA 1
ATOM 862 C C . THR A 1 113 ? -0.817 10.479 8.134 1.00 88.69 113 THR A C 1
ATOM 864 O O . THR A 1 113 ? -1.129 11.672 8.171 1.00 88.69 113 THR A O 1
ATOM 867 N N . VAL A 1 114 ? 0.312 10.057 8.715 1.00 81.38 114 VAL A N 1
ATOM 868 C CA . VAL A 1 114 ? 1.270 10.973 9.356 1.00 81.38 114 VAL A CA 1
ATOM 869 C C . VAL A 1 114 ? 1.881 11.918 8.317 1.00 81.38 114 VAL A C 1
ATOM 871 O O . VAL A 1 114 ? 2.209 11.502 7.212 1.00 81.38 114 VAL A O 1
ATOM 874 N N . GLY A 1 115 ? 2.020 13.205 8.641 1.00 64.94 115 GLY A N 1
ATOM 875 C CA . GLY A 1 115 ? 2.580 14.210 7.724 1.00 64.94 115 GLY A CA 1
ATOM 876 C C . GLY A 1 115 ? 1.605 14.739 6.661 1.00 64.94 115 GLY A C 1
ATOM 877 O O . GLY A 1 115 ? 1.923 15.710 5.977 1.00 64.94 115 GLY A O 1
ATOM 878 N N . ALA A 1 116 ? 0.395 14.182 6.554 1.00 60.44 116 ALA A N 1
ATOM 879 C CA . ALA A 1 116 ? -0.673 14.757 5.743 1.00 60.44 116 ALA A CA 1
ATOM 880 C C . ALA A 1 116 ? -1.336 15.915 6.510 1.00 60.44 116 ALA A C 1
ATOM 882 O O . ALA A 1 116 ? -2.259 15.672 7.270 1.00 60.44 116 ALA A O 1
ATOM 883 N N . LYS A 1 117 ? -0.828 17.153 6.373 1.00 50.88 117 LYS A N 1
ATOM 884 C CA . LYS A 1 117 ? -1.432 18.443 6.823 1.00 50.88 117 LYS A CA 1
ATOM 885 C C . LYS A 1 117 ? -1.976 18.551 8.273 1.00 50.88 117 LYS A C 1
ATOM 887 O O . LYS A 1 117 ? -2.528 19.584 8.633 1.00 50.88 117 LYS A O 1
ATOM 892 N N . GLU A 1 118 ? -1.788 17.545 9.115 1.00 54.91 118 GLU A N 1
ATOM 893 C CA . GLU A 1 118 ? -2.405 17.388 10.436 1.00 54.91 118 GLU A CA 1
ATOM 894 C C . GLU A 1 118 ? -1.352 17.072 11.512 1.00 54.91 118 GLU A C 1
ATOM 896 O O . GLU A 1 118 ? -0.212 16.723 11.196 1.00 54.91 118 GLU A O 1
ATOM 901 N N . ALA A 1 119 ? -1.751 17.147 12.789 1.00 55.62 119 ALA A N 1
ATOM 902 C CA . ALA A 1 119 ? -0.888 16.879 13.940 1.00 55.62 119 ALA A CA 1
ATOM 903 C C . ALA A 1 119 ? -0.106 15.560 13.787 1.00 55.62 119 ALA A C 1
ATOM 905 O O . ALA A 1 119 ? -0.672 14.509 13.468 1.00 55.62 119 ALA A O 1
ATOM 906 N N . ALA A 1 120 ? 1.209 15.632 14.000 1.00 69.38 120 ALA A N 1
ATOM 907 C CA . ALA A 1 120 ? 2.090 14.477 13.917 1.00 69.38 120 ALA A CA 1
ATOM 908 C C . ALA A 1 120 ? 1.744 13.470 15.023 1.00 69.38 120 ALA A C 1
ATOM 910 O O . ALA A 1 120 ? 1.644 13.834 16.193 1.00 69.38 120 ALA A O 1
ATOM 911 N N . VAL A 1 121 ? 1.576 12.203 14.642 1.00 82.25 121 VAL A N 1
ATOM 912 C CA . VAL A 1 121 ? 1.412 11.089 15.581 1.00 82.25 121 VAL A CA 1
ATOM 913 C C . VAL A 1 121 ? 2.792 10.493 15.842 1.00 82.25 121 VAL A C 1
ATOM 915 O O . VAL A 1 121 ? 3.542 10.239 14.901 1.00 82.25 121 VAL A O 1
ATOM 918 N N . SER A 1 122 ? 3.142 10.268 17.106 1.00 87.00 122 SER A N 1
ATOM 919 C CA . SER A 1 122 ? 4.390 9.604 17.493 1.00 87.00 122 SER A CA 1
ATOM 920 C C . SER A 1 122 ? 4.222 8.086 17.617 1.00 87.00 122 SER A C 1
ATOM 922 O O . SER A 1 122 ? 3.116 7.572 17.795 1.00 87.00 122 SER A O 1
ATOM 924 N N . ALA A 1 123 ? 5.336 7.348 17.606 1.00 86.00 123 ALA A N 1
ATOM 925 C CA . ALA A 1 123 ? 5.326 5.902 17.845 1.00 86.00 123 ALA A CA 1
ATOM 926 C C . ALA A 1 123 ? 4.724 5.525 19.217 1.00 86.00 123 ALA A C 1
ATOM 928 O O . ALA A 1 123 ? 4.075 4.490 19.342 1.00 86.00 123 ALA A O 1
ATOM 929 N N . VAL A 1 124 ? 4.884 6.383 20.233 1.00 87.31 124 VAL A N 1
ATOM 930 C CA . VAL A 1 124 ? 4.296 6.176 21.569 1.00 87.31 124 VAL A CA 1
ATOM 931 C C . VAL A 1 124 ? 2.773 6.279 21.515 1.00 87.31 124 VAL A C 1
ATOM 933 O O . VAL A 1 124 ? 2.077 5.425 22.060 1.00 87.31 124 VAL A O 1
ATOM 936 N N . GLN A 1 125 ? 2.246 7.287 20.815 1.00 92.00 125 GLN A N 1
ATOM 937 C CA . GLN A 1 125 ? 0.802 7.455 20.634 1.00 92.00 125 GLN A CA 1
ATOM 938 C C . GLN A 1 125 ? 0.206 6.282 19.847 1.00 92.00 125 GLN A C 1
ATOM 940 O O . GLN A 1 125 ? -0.865 5.789 20.187 1.00 92.00 125 GLN A O 1
ATOM 945 N N . LEU A 1 126 ? 0.930 5.769 18.852 1.00 91.44 126 LEU A N 1
ATOM 946 C CA . LEU A 1 126 ? 0.524 4.577 18.114 1.00 91.44 126 LEU A CA 1
ATOM 947 C C . LEU A 1 126 ? 0.499 3.313 18.993 1.00 91.44 126 LEU A C 1
ATOM 949 O O . LEU A 1 126 ? -0.411 2.494 18.882 1.00 91.44 126 LEU A O 1
ATOM 953 N N . GLY A 1 127 ? 1.460 3.177 19.911 1.00 90.50 127 GLY A N 1
ATOM 954 C CA . GLY A 1 127 ? 1.452 2.123 20.927 1.00 90.50 127 GLY A CA 1
ATOM 955 C C . GLY A 1 127 ? 0.230 2.205 21.846 1.00 90.50 127 GLY A C 1
ATOM 956 O O . GLY A 1 127 ? -0.416 1.188 22.092 1.00 90.50 127 GLY A O 1
ATOM 957 N N . ALA A 1 128 ? -0.134 3.413 22.291 1.00 92.56 128 ALA A N 1
ATOM 958 C CA . ALA A 1 128 ? -1.343 3.638 23.083 1.00 92.56 128 ALA A CA 1
ATOM 959 C C . ALA A 1 128 ? -2.615 3.268 22.302 1.00 92.56 128 ALA A C 1
ATOM 961 O O . ALA A 1 128 ? -3.462 2.552 22.832 1.00 92.56 128 ALA A O 1
ATOM 962 N N . LEU A 1 129 ? -2.716 3.668 21.027 1.00 93.69 129 LEU A N 1
ATOM 963 C CA . LEU A 1 129 ? -3.822 3.265 20.155 1.00 93.69 129 LEU A CA 1
ATOM 964 C C . LEU A 1 129 ? -3.966 1.744 20.108 1.00 93.69 129 LEU A C 1
ATOM 966 O O . LEU A 1 129 ? -5.058 1.223 20.315 1.00 93.69 129 LEU A O 1
ATOM 970 N N . LYS A 1 130 ? -2.864 1.025 19.881 1.00 92.00 130 LYS A N 1
ATOM 971 C CA . LYS A 1 130 ? -2.888 -0.436 19.803 1.00 92.00 130 LYS A CA 1
ATOM 972 C C . LYS A 1 130 ? -3.415 -1.074 21.092 1.00 92.00 130 LYS A C 1
ATOM 974 O O . LYS A 1 130 ? -4.186 -2.025 21.021 1.00 92.00 130 LYS A O 1
ATOM 979 N N . LEU A 1 131 ? -3.029 -0.555 22.259 1.00 90.31 131 LEU A N 1
ATOM 980 C CA . LEU A 1 131 ? -3.512 -1.052 23.553 1.00 90.31 131 LEU A CA 1
ATOM 981 C C . LEU A 1 131 ? -5.021 -0.852 23.728 1.00 90.31 131 LEU A C 1
ATOM 983 O O . LEU A 1 131 ? -5.702 -1.758 24.203 1.00 90.31 131 LEU A O 1
ATOM 987 N N . VAL A 1 132 ? -5.544 0.306 23.323 1.00 91.75 132 VAL A N 1
ATOM 988 C CA . VAL A 1 132 ? -6.979 0.600 23.420 1.00 91.75 132 VAL A CA 1
ATOM 989 C C . VAL A 1 132 ? -7.777 -0.213 22.396 1.00 91.75 132 VAL A C 1
ATOM 991 O O . VAL A 1 132 ? -8.774 -0.841 22.745 1.00 91.75 132 VAL A O 1
ATOM 994 N N . ALA A 1 133 ? -7.312 -0.273 21.147 1.00 90.31 133 ALA A N 1
ATOM 995 C CA . ALA A 1 133 ? -7.993 -0.968 20.057 1.00 90.31 133 ALA A CA 1
ATOM 996 C C . ALA A 1 133 ? -8.089 -2.490 20.262 1.00 90.31 133 ALA A C 1
ATOM 998 O O . ALA A 1 133 ? -9.062 -3.107 19.837 1.00 90.31 133 ALA A O 1
ATOM 999 N N . ARG A 1 134 ? -7.146 -3.092 20.998 1.00 89.81 134 ARG A N 1
ATOM 1000 C CA . ARG A 1 134 ? -7.172 -4.517 21.386 1.00 89.81 134 ARG A CA 1
ATOM 1001 C C . ARG A 1 134 ? -8.354 -4.928 22.264 1.00 89.81 134 ARG A C 1
ATOM 1003 O O . ARG A 1 134 ? -8.517 -6.109 22.551 1.00 89.81 134 ARG A O 1
ATOM 1010 N N . ARG A 1 135 ? -9.192 -3.981 22.682 1.00 87.06 135 ARG A N 1
ATOM 1011 C CA . ARG A 1 135 ? -10.468 -4.269 23.343 1.00 87.06 135 ARG A CA 1
ATOM 1012 C C . ARG A 1 135 ? -11.557 -4.732 22.366 1.00 87.06 1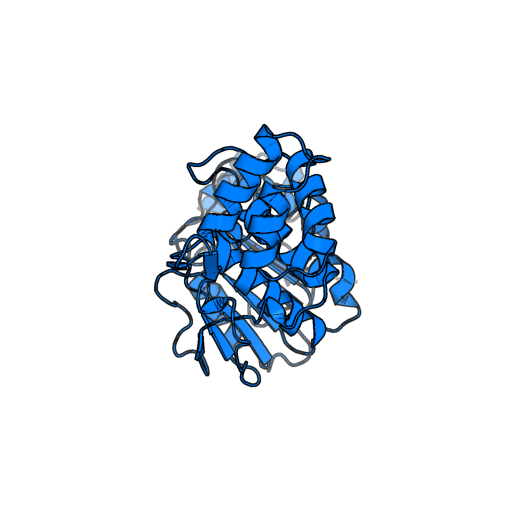35 ARG A C 1
ATOM 1014 O O . ARG A 1 135 ? -12.632 -5.102 22.822 1.00 87.06 135 ARG A O 1
ATOM 1021 N N . GLY A 1 136 ? -11.283 -4.740 21.056 1.00 84.00 136 GLY A N 1
ATOM 1022 C CA . GLY A 1 136 ? -12.192 -5.282 20.039 1.00 84.00 136 GLY A CA 1
ATOM 1023 C C . GLY A 1 136 ? -13.408 -4.397 19.788 1.00 84.00 136 GLY A C 1
ATOM 1024 O O . GLY A 1 136 ? -14.503 -4.888 19.522 1.00 84.00 136 GLY A O 1
ATOM 1025 N N . LEU A 1 137 ? -13.236 -3.086 19.956 1.00 83.06 137 LEU A N 1
ATOM 1026 C CA . LEU A 1 137 ? -14.300 -2.116 19.763 1.00 83.06 137 LEU A CA 1
ATOM 1027 C C . LEU A 1 137 ? -14.308 -1.678 18.293 1.00 83.06 137 LEU A C 1
ATOM 1029 O O . LEU A 1 137 ? -13.289 -1.234 17.758 1.00 83.06 137 LEU A O 1
ATOM 1033 N N . GLY A 1 138 ? -15.477 -1.746 17.648 1.00 88.19 138 GLY A N 1
ATOM 1034 C CA . GLY A 1 138 ? -15.697 -1.062 16.370 1.00 88.19 138 GLY A CA 1
ATOM 1035 C C . GLY A 1 138 ? -15.397 0.442 16.487 1.00 88.19 138 GLY A C 1
ATOM 1036 O O . GLY A 1 138 ? -15.292 0.970 17.594 1.00 88.19 138 GLY A O 1
ATOM 1037 N N . LEU A 1 139 ? -15.267 1.147 15.359 1.00 93.25 139 LEU A N 1
ATOM 1038 C CA . LEU A 1 139 ? -14.734 2.520 15.325 1.00 93.25 139 LEU A CA 1
ATOM 1039 C C . LEU A 1 139 ? -15.423 3.489 16.308 1.00 93.25 139 LEU A C 1
ATOM 1041 O O . LEU A 1 139 ? -14.730 4.230 16.998 1.00 93.25 139 LEU A O 1
ATOM 1045 N N . ASP A 1 140 ? -16.757 3.453 16.420 1.00 93.19 140 ASP A N 1
ATOM 1046 C CA . ASP A 1 140 ? -17.505 4.270 17.395 1.00 93.19 140 ASP A CA 1
ATOM 1047 C C . ASP A 1 140 ? -17.095 3.957 18.842 1.00 93.19 140 ASP A C 1
ATOM 1049 O O . ASP A 1 140 ? -16.708 4.845 19.598 1.00 93.19 140 ASP A O 1
ATOM 1053 N N . GLY A 1 141 ? -17.093 2.673 19.208 1.00 92.56 141 GLY A N 1
ATOM 1054 C CA . GLY A 1 141 ? -16.693 2.235 20.543 1.00 92.56 141 GLY A CA 1
ATOM 1055 C C . GLY A 1 141 ? -15.235 2.570 20.860 1.00 92.56 141 GLY A C 1
ATOM 1056 O O . GLY A 1 141 ? -14.930 2.964 21.981 1.00 92.56 141 GLY A O 1
ATOM 1057 N N . LEU A 1 142 ? -14.336 2.476 19.876 1.00 94.38 142 LEU A N 1
ATOM 1058 C CA . LEU A 1 142 ? -12.935 2.865 20.037 1.00 94.38 142 LEU A CA 1
ATOM 1059 C C . LEU A 1 142 ? -12.789 4.368 20.311 1.00 94.38 142 LEU A C 1
ATOM 1061 O O . LEU A 1 142 ? -11.989 4.763 21.158 1.00 94.38 142 LEU A O 1
ATOM 1065 N N . LEU A 1 143 ? -13.553 5.209 19.614 1.00 95.19 143 LEU A N 1
ATOM 1066 C CA . LEU A 1 143 ? -13.544 6.657 19.824 1.00 95.19 143 LEU A CA 1
ATOM 1067 C C . LEU A 1 143 ? -14.073 7.035 21.216 1.00 95.19 143 LEU A C 1
ATOM 1069 O O . LEU A 1 143 ? -13.472 7.880 21.885 1.00 95.19 143 LEU A O 1
ATOM 1073 N N . GLU A 1 144 ? -15.134 6.377 21.682 1.00 93.81 144 GLU A N 1
ATOM 1074 C CA . GLU A 1 144 ? -15.648 6.540 23.047 1.00 93.81 144 GLU A CA 1
ATOM 1075 C C . GLU A 1 144 ? -14.641 6.074 24.102 1.00 93.81 144 GLU A C 1
ATOM 1077 O O . GLU A 1 144 ? -14.365 6.779 25.076 1.00 93.81 144 GLU A O 1
ATOM 1082 N N . GLU A 1 145 ? -14.009 4.924 23.882 1.00 93.56 145 GLU A N 1
ATOM 1083 C CA . GLU A 1 145 ? -12.990 4.412 24.789 1.00 93.56 145 GLU A CA 1
ATOM 1084 C C . GLU A 1 145 ? -11.774 5.344 24.855 1.00 93.56 145 GLU A C 1
ATOM 1086 O O . GLU A 1 145 ? -11.277 5.636 25.940 1.00 93.56 145 GLU A O 1
ATOM 1091 N N . LEU A 1 146 ? -11.327 5.901 23.726 1.00 93.62 146 LEU A N 1
ATOM 1092 C CA . LEU A 1 146 ? -10.253 6.896 23.716 1.00 93.62 146 LEU A CA 1
ATOM 1093 C C . LEU A 1 146 ? -10.614 8.145 24.528 1.00 93.62 146 LEU A C 1
ATOM 1095 O O . LEU A 1 146 ? -9.743 8.704 25.190 1.00 93.62 146 LEU A O 1
ATOM 1099 N N . ARG A 1 147 ? -11.882 8.574 24.547 1.00 91.12 147 ARG A N 1
ATOM 1100 C CA . ARG A 1 147 ? -12.335 9.681 25.411 1.00 91.12 147 ARG A CA 1
ATOM 1101 C C . ARG A 1 147 ? -12.319 9.309 26.894 1.00 91.12 147 ARG A C 1
ATOM 1103 O O . ARG A 1 147 ? -12.057 10.176 27.732 1.00 91.12 147 ARG A O 1
ATOM 1110 N N . ALA A 1 148 ? -12.563 8.044 27.230 1.00 91.81 148 ALA A N 1
ATOM 1111 C CA . ALA A 1 148 ? -12.684 7.563 28.606 1.00 91.81 148 ALA A CA 1
ATOM 1112 C C . ALA A 1 148 ? -11.370 7.039 29.223 1.00 91.81 148 ALA A C 1
ATOM 1114 O O . ALA A 1 148 ? -11.241 7.051 30.449 1.00 91.81 148 ALA A O 1
ATOM 1115 N N . ALA A 1 149 ? -10.391 6.630 28.409 1.00 91.00 149 ALA A N 1
ATOM 1116 C CA . ALA A 1 149 ? -9.155 5.964 28.831 1.00 91.00 149 ALA A CA 1
ATOM 1117 C C . ALA A 1 149 ? -8.260 6.858 29.711 1.00 91.00 149 ALA A C 1
ATOM 1119 O O . ALA A 1 149 ? -7.417 7.601 29.219 1.00 91.00 149 ALA A O 1
ATOM 1120 N N . ARG A 1 150 ? -8.436 6.829 31.036 1.00 88.69 150 ARG A N 1
ATOM 1121 C CA . ARG A 1 150 ? -7.691 7.698 31.976 1.00 88.69 150 ARG A CA 1
ATOM 1122 C C . ARG A 1 150 ? -6.202 7.355 32.085 1.00 88.69 150 ARG A C 1
ATOM 1124 O O . ARG A 1 150 ? -5.423 8.176 32.555 1.00 88.69 150 ARG A O 1
ATOM 1131 N N . ASP A 1 151 ? -5.832 6.151 31.671 1.00 88.44 151 ASP A N 1
ATOM 1132 C CA . ASP A 1 151 ? -4.471 5.619 31.616 1.00 88.44 151 ASP A CA 1
ATOM 1133 C C . ASP A 1 151 ? -3.657 6.154 30.426 1.00 88.44 151 ASP A C 1
ATOM 1135 O O . ASP A 1 151 ? -2.430 6.052 30.423 1.00 88.44 151 ASP A O 1
ATOM 1139 N N . VAL A 1 152 ? -4.311 6.778 29.442 1.00 91.69 152 VAL A N 1
ATOM 1140 C CA . VAL A 1 152 ? -3.650 7.406 28.294 1.00 91.69 152 VAL A CA 1
ATOM 1141 C C . VAL A 1 152 ? -3.590 8.932 28.494 1.00 91.69 152 VAL A C 1
ATOM 1143 O O . VAL A 1 152 ? -4.612 9.557 28.791 1.00 91.69 152 VAL A O 1
ATOM 1146 N N . PRO A 1 153 ? -2.425 9.589 28.305 1.00 92.50 153 PRO A N 1
ATOM 1147 C CA . PRO A 1 153 ? -2.308 11.039 28.461 1.00 92.50 153 PRO A CA 1
ATOM 1148 C C . PRO A 1 153 ? -3.333 11.809 27.619 1.00 92.50 153 PRO A C 1
ATOM 1150 O O . PRO A 1 153 ? -3.536 11.486 26.449 1.00 92.50 153 PRO A O 1
ATOM 1153 N N . GLN A 1 154 ? -3.939 12.863 28.178 1.00 92.06 154 GLN A N 1
ATOM 1154 C CA . GLN A 1 154 ? -5.009 13.635 27.524 1.00 92.06 154 GLN A CA 1
ATOM 1155 C C . GLN A 1 154 ? -4.658 14.065 26.093 1.00 92.06 154 GLN A C 1
ATOM 1157 O O . GLN A 1 154 ? -5.407 13.754 25.173 1.00 92.06 154 GLN A O 1
ATOM 1162 N N . LEU A 1 155 ? -3.489 14.678 25.890 1.00 90.25 155 LEU A N 1
ATOM 1163 C CA . LEU A 1 155 ? -3.037 15.102 24.559 1.00 90.25 155 LEU A CA 1
ATOM 1164 C C . LEU A 1 155 ? -2.926 13.931 23.568 1.00 90.25 155 LEU A C 1
ATOM 1166 O O . LEU A 1 155 ? -3.193 14.090 22.383 1.00 90.25 155 LEU A O 1
ATOM 1170 N N . THR A 1 156 ? -2.550 12.737 24.038 1.00 91.81 156 THR A N 1
ATOM 1171 C CA . THR A 1 156 ? -2.506 11.538 23.185 1.00 91.81 156 THR A CA 1
ATOM 1172 C C . THR A 1 156 ? -3.909 11.117 22.768 1.00 91.81 156 THR A C 1
ATOM 1174 O O . THR A 1 156 ? -4.126 10.820 21.597 1.00 91.81 156 THR A O 1
ATOM 1177 N N . ARG A 1 157 ? -4.867 11.142 23.697 1.00 93.12 157 ARG A N 1
ATOM 1178 C CA . ARG A 1 157 ? -6.270 10.806 23.419 1.00 93.12 157 ARG A CA 1
ATOM 1179 C C . ARG A 1 157 ? -6.880 11.767 22.410 1.00 93.12 157 ARG A C 1
ATOM 1181 O O . ARG A 1 157 ? -7.482 11.311 21.451 1.00 93.12 157 ARG A O 1
ATOM 1188 N N . GLU A 1 158 ? -6.662 13.068 22.580 1.00 91.56 158 GLU A N 1
ATOM 1189 C CA . GLU A 1 158 ? -7.166 14.105 21.671 1.00 91.56 158 GLU A CA 1
ATOM 1190 C C . GLU A 1 158 ? -6.598 13.959 20.253 1.00 91.56 158 GLU A C 1
ATOM 1192 O O . GLU A 1 158 ? -7.357 13.980 19.285 1.00 91.56 158 GLU A O 1
ATOM 1197 N N . VAL A 1 159 ? -5.284 13.737 20.120 1.00 91.06 159 VAL A N 1
ATOM 1198 C CA . VAL A 1 159 ? -4.638 13.528 18.813 1.00 91.06 159 VAL A CA 1
ATOM 1199 C C . VAL A 1 159 ? -5.158 12.261 18.131 1.00 91.06 159 VAL A C 1
ATOM 1201 O O . VAL A 1 159 ? -5.517 12.303 16.956 1.00 91.06 159 VAL A O 1
ATOM 1204 N N . LEU A 1 160 ? -5.225 11.137 18.851 1.00 93.00 160 LEU A N 1
ATOM 1205 C CA . LEU A 1 160 ? -5.715 9.871 18.297 1.00 93.00 160 LEU A CA 1
ATOM 1206 C C . LEU A 1 160 ? -7.201 9.938 17.942 1.00 93.00 160 LEU A C 1
ATOM 1208 O O . LEU A 1 160 ? -7.590 9.447 16.885 1.00 93.00 160 LEU A O 1
ATOM 1212 N N . TYR A 1 161 ? -8.014 10.572 18.790 1.00 93.62 161 TYR A N 1
ATOM 1213 C CA . TYR A 1 161 ? -9.430 10.801 18.532 1.00 93.62 161 TYR A CA 1
ATOM 1214 C C . TYR A 1 161 ? -9.615 11.619 17.252 1.00 93.62 161 TYR A C 1
ATOM 1216 O O . TYR A 1 161 ? -10.346 11.197 16.360 1.00 93.62 161 TYR A O 1
ATOM 1224 N N . ALA A 1 162 ? -8.916 12.754 17.126 1.00 91.00 162 ALA A N 1
ATOM 1225 C CA . ALA A 1 162 ? -8.997 13.605 15.942 1.00 91.00 162 ALA A CA 1
ATOM 1226 C C . ALA A 1 162 ? -8.618 12.828 14.674 1.00 91.00 162 ALA A C 1
ATOM 1228 O O . ALA A 1 162 ? -9.356 12.850 13.691 1.00 91.00 162 ALA A O 1
ATOM 1229 N N . LYS A 1 163 ? -7.526 12.057 14.727 1.00 90.75 163 LYS A N 1
ATOM 1230 C CA . LYS A 1 163 ? -7.084 11.216 13.610 1.00 90.75 163 LYS A CA 1
ATOM 1231 C C . LYS A 1 163 ? -8.121 10.172 13.223 1.00 90.75 163 LYS A C 1
ATOM 1233 O O . LYS A 1 163 ? -8.526 10.124 12.071 1.00 90.75 163 LYS A O 1
ATOM 1238 N N . LEU A 1 164 ? -8.581 9.358 14.170 1.00 93.25 164 LEU A N 1
ATOM 1239 C CA . LEU A 1 164 ? -9.527 8.277 13.886 1.00 93.25 164 LEU A CA 1
ATOM 1240 C C . LEU A 1 164 ? -10.909 8.787 13.485 1.00 93.25 164 LEU A C 1
ATOM 1242 O O . LEU A 1 164 ? -11.579 8.144 12.681 1.00 93.25 164 LEU A O 1
ATOM 1246 N N . SER A 1 165 ? -11.315 9.959 13.977 1.00 93.69 165 SER A N 1
ATOM 1247 C CA . SER A 1 165 ? -12.580 10.583 13.587 1.00 93.69 165 SER A CA 1
ATOM 1248 C C . SER A 1 165 ? -12.651 10.916 12.094 1.00 93.69 165 SER A C 1
ATOM 1250 O O . SER A 1 165 ? -13.745 10.957 11.539 1.00 93.69 165 SER A O 1
ATOM 1252 N N . ALA A 1 166 ? -11.505 11.053 11.412 1.00 91.75 166 ALA A N 1
ATOM 1253 C CA . ALA A 1 166 ? -11.461 11.214 9.961 1.00 91.75 166 ALA A CA 1
ATOM 1254 C C . ALA A 1 166 ? -11.996 9.983 9.207 1.00 91.75 166 ALA A C 1
ATOM 1256 O O . ALA A 1 166 ? -12.395 10.110 8.055 1.00 91.75 166 ALA A O 1
ATOM 1257 N N . ALA A 1 167 ? -12.051 8.800 9.833 1.00 93.12 167 ALA A N 1
ATOM 1258 C CA . ALA A 1 167 ? -12.665 7.602 9.254 1.00 93.12 167 ALA A CA 1
ATOM 1259 C C . ALA A 1 167 ? -14.195 7.551 9.439 1.00 93.12 167 ALA A C 1
ATOM 1261 O O . ALA A 1 167 ? -14.831 6.597 8.986 1.00 93.12 167 ALA A O 1
ATOM 1262 N N . CYS A 1 168 ? -14.802 8.545 10.090 1.00 94.25 168 CYS A N 1
ATOM 1263 C CA . CYS A 1 168 ? -16.252 8.679 10.179 1.00 94.25 168 CYS A CA 1
ATOM 1264 C C . CYS A 1 168 ? -16.785 9.395 8.927 1.00 94.25 168 CYS A C 1
ATOM 1266 O O . CYS A 1 168 ? -16.237 10.406 8.497 1.00 94.25 168 CYS A O 1
ATOM 1268 N N . ALA A 1 169 ? -17.889 8.908 8.357 1.00 93.19 169 ALA A N 1
ATOM 1269 C CA . ALA A 1 169 ? -18.639 9.637 7.329 1.00 93.19 169 ALA A CA 1
ATOM 1270 C C . ALA A 1 169 ? -19.414 10.831 7.914 1.00 93.19 169 ALA A C 1
ATOM 1272 O O . ALA A 1 169 ? -19.772 11.761 7.196 1.00 93.19 169 ALA A O 1
ATOM 1273 N N . GLY A 1 170 ? -19.692 10.790 9.215 1.00 92.75 170 GLY A N 1
ATOM 1274 C CA . GLY A 1 170 ? -20.377 11.839 9.952 1.00 92.75 170 GLY A CA 1
ATOM 1275 C C . GLY A 1 170 ? -20.595 11.436 11.405 1.00 92.75 170 GLY A C 1
ATO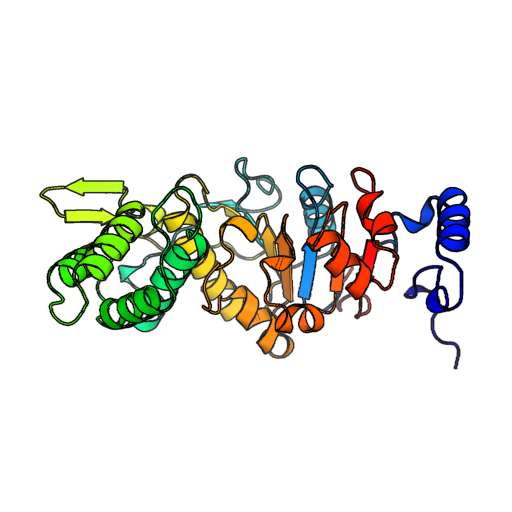M 1276 O O . GLY A 1 170 ? -20.204 10.343 11.823 1.00 92.75 170 GLY A O 1
ATOM 1277 N N . PHE A 1 171 ? -21.236 12.327 12.156 1.00 92.50 171 PHE A N 1
ATOM 1278 C CA . PHE A 1 171 ? -21.639 12.085 13.535 1.00 92.50 171 PHE A CA 1
ATOM 1279 C C . PHE A 1 171 ? -23.157 12.197 13.660 1.00 92.50 171 PHE A C 1
ATOM 1281 O O . PHE A 1 171 ? -23.744 13.161 13.173 1.00 92.50 171 PHE A O 1
ATOM 1288 N N . GLU A 1 172 ? -23.773 11.222 14.318 1.00 90.00 172 GLU A N 1
ATOM 1289 C CA . GLU A 1 172 ? -25.210 11.170 14.597 1.00 90.00 172 GLU A CA 1
ATOM 1290 C C . GLU A 1 172 ? -25.374 10.988 16.109 1.00 90.00 172 GLU A C 1
ATOM 1292 O O . GLU A 1 172 ? -24.776 10.086 16.692 1.00 90.00 172 GLU A O 1
ATOM 1297 N N . ASP A 1 173 ? -26.064 11.922 16.769 1.00 87.75 173 ASP A N 1
ATOM 1298 C CA . ASP A 1 173 ? -26.193 11.975 18.235 1.00 87.75 173 ASP A CA 1
ATOM 1299 C C . ASP A 1 173 ? -24.854 11.892 18.997 1.00 87.75 173 ASP A C 1
ATOM 1301 O O . ASP A 1 173 ? -24.742 11.298 20.069 1.00 87.75 173 ASP A O 1
ATOM 1305 N N . GLY A 1 174 ? -23.799 12.485 18.426 1.00 84.06 174 GLY A N 1
ATOM 1306 C CA . GLY A 1 174 ? -22.448 12.481 19.000 1.00 84.06 174 GLY A CA 1
ATOM 1307 C C . GLY A 1 174 ? -21.661 11.181 18.794 1.00 84.06 174 GLY A C 1
ATOM 1308 O O . GLY A 1 174 ? -20.499 11.124 19.202 1.00 84.06 174 GLY A O 1
ATOM 1309 N N . ARG A 1 175 ? -22.255 10.184 18.127 1.00 91.44 175 ARG A N 1
ATOM 1310 C CA . ARG A 1 175 ? -21.646 8.890 17.793 1.00 91.44 175 ARG A CA 1
ATOM 1311 C C . ARG A 1 175 ? -21.088 8.901 16.380 1.00 91.44 175 ARG A C 1
ATOM 1313 O O . ARG A 1 175 ? -21.666 9.505 15.476 1.00 91.44 175 ARG A O 1
ATOM 1320 N N . CYS A 1 176 ? -19.958 8.240 16.180 1.00 94.31 176 CYS A N 1
ATOM 1321 C CA . CYS A 1 176 ? -19.342 8.117 14.867 1.00 94.31 176 CYS A CA 1
ATOM 1322 C C . CYS A 1 176 ? -20.148 7.156 13.996 1.00 94.31 176 CYS A C 1
ATOM 1324 O O . CYS A 1 176 ? -20.345 5.993 14.347 1.00 94.31 176 CYS A O 1
ATOM 1326 N N . LYS A 1 177 ? -20.530 7.613 12.804 1.00 95.25 177 LYS A N 1
ATOM 1327 C CA . LYS A 1 177 ? -20.965 6.737 11.720 1.00 95.25 177 LYS A CA 1
ATOM 1328 C C . LYS A 1 177 ? -19.744 6.394 10.865 1.00 95.25 177 LYS A C 1
ATOM 1330 O O . LYS A 1 177 ? -19.241 7.294 10.185 1.00 95.25 177 LYS A O 1
ATOM 1335 N N . PRO A 1 178 ? -19.238 5.147 10.878 1.00 94.81 178 PRO A N 1
ATOM 1336 C CA . PRO A 1 178 ? -18.043 4.795 10.119 1.00 94.81 178 PRO A CA 1
ATOM 1337 C C . PRO A 1 178 ? -18.229 5.033 8.619 1.00 94.81 178 PRO A C 1
ATOM 1339 O O . PRO A 1 178 ? -19.344 4.964 8.096 1.00 94.81 178 PRO A O 1
ATOM 1342 N N . HIS A 1 179 ? -17.128 5.299 7.918 1.00 95.88 179 HIS A N 1
ATOM 1343 C CA . HIS A 1 179 ? -17.128 5.365 6.462 1.00 95.88 179 HIS A CA 1
ATOM 1344 C C . HIS A 1 179 ? -17.725 4.072 5.865 1.00 95.88 179 HIS A C 1
ATOM 1346 O O . HIS A 1 179 ? -17.350 2.991 6.319 1.00 95.88 179 HIS A O 1
ATOM 1352 N N . PRO A 1 180 ? -18.600 4.125 4.837 1.00 95.44 180 PRO A N 1
ATOM 1353 C CA . PRO A 1 180 ? -19.279 2.932 4.307 1.00 95.44 180 PRO A CA 1
ATOM 1354 C C . PRO A 1 180 ? -18.343 1.816 3.820 1.00 95.44 180 PRO A C 1
ATOM 1356 O O . PRO A 1 180 ? -18.713 0.646 3.814 1.00 95.44 180 PRO A O 1
ATOM 1359 N N . ALA A 1 181 ? -17.118 2.166 3.420 1.00 96.31 181 ALA A N 1
ATOM 1360 C CA . ALA A 1 181 ? -16.097 1.191 3.031 1.00 96.31 181 ALA A CA 1
ATOM 1361 C C . ALA A 1 181 ? -15.528 0.378 4.216 1.00 96.31 181 ALA A C 1
ATOM 1363 O O . ALA A 1 181 ? -14.775 -0.561 3.993 1.00 96.31 181 ALA A O 1
ATOM 1364 N N . LEU A 1 182 ? -15.868 0.739 5.457 1.00 96.38 182 LEU A N 1
ATOM 1365 C CA . LEU A 1 182 ? -15.398 0.108 6.695 1.00 96.38 182 LEU A CA 1
ATOM 1366 C C . LEU A 1 182 ? -16.476 -0.734 7.401 1.00 96.38 182 LEU A C 1
ATOM 1368 O O . LEU A 1 182 ? -16.246 -1.203 8.516 1.00 96.38 182 LEU A O 1
ATOM 1372 N N . THR A 1 183 ? -17.654 -0.897 6.789 1.00 95.25 183 THR A N 1
ATOM 1373 C CA . THR A 1 183 ? -18.816 -1.561 7.412 1.00 95.25 183 THR A CA 1
ATOM 1374 C C . THR A 1 183 ? -19.281 -2.817 6.682 1.00 95.25 183 THR A C 1
ATOM 1376 O O . THR A 1 183 ? -20.327 -3.360 7.023 1.00 95.25 183 THR A O 1
ATOM 1379 N N . LYS A 1 184 ? -18.587 -3.238 5.622 1.00 95.00 184 LYS A N 1
ATOM 1380 C CA . LYS A 1 184 ? -18.923 -4.449 4.867 1.00 95.00 184 LYS A CA 1
ATOM 1381 C C . LYS A 1 184 ? -17.694 -4.985 4.157 1.00 95.00 184 LYS A C 1
ATOM 1383 O O . LYS A 1 184 ? -16.885 -4.209 3.660 1.00 95.00 184 LYS A O 1
ATOM 1388 N N . ASP A 1 185 ? -17.590 -6.299 4.049 1.00 95.81 185 ASP A N 1
ATOM 1389 C CA . ASP A 1 185 ? -16.545 -6.913 3.244 1.00 95.81 185 ASP A CA 1
ATOM 1390 C C . ASP A 1 185 ? -16.879 -6.849 1.753 1.00 95.81 185 ASP A C 1
ATOM 1392 O O . ASP A 1 185 ? -17.974 -7.220 1.327 1.00 95.81 185 ASP A O 1
ATOM 1396 N N . ALA A 1 186 ? -15.902 -6.441 0.941 1.00 95.12 186 ALA A N 1
ATOM 1397 C CA . ALA A 1 186 ? -16.004 -6.588 -0.502 1.00 95.12 186 ALA A CA 1
ATOM 1398 C C . ALA A 1 186 ? -16.047 -8.075 -0.891 1.00 95.12 186 ALA A C 1
ATOM 1400 O O . ALA A 1 186 ? -15.230 -8.890 -0.430 1.00 95.12 186 ALA A O 1
ATOM 1401 N N . GLU A 1 187 ? -16.965 -8.408 -1.797 1.00 95.94 187 GLU A N 1
ATOM 1402 C CA . GLU A 1 187 ? -17.003 -9.688 -2.500 1.00 95.94 187 GLU A CA 1
ATOM 1403 C C . GLU A 1 187 ? -15.948 -9.671 -3.610 1.00 95.94 187 GLU A C 1
ATOM 1405 O O . GLU A 1 187 ? -16.198 -9.244 -4.736 1.00 95.94 187 GLU A O 1
ATOM 1410 N N . ILE A 1 188 ? -14.724 -10.078 -3.266 1.00 95.50 188 ILE A N 1
ATOM 1411 C CA . ILE A 1 188 ? -13.594 -10.085 -4.200 1.00 95.50 188 ILE A CA 1
ATOM 1412 C C . ILE A 1 188 ? -13.786 -11.224 -5.224 1.00 95.50 188 ILE A C 1
ATOM 1414 O O . ILE A 1 188 ? -13.827 -12.390 -4.815 1.00 95.50 188 ILE A O 1
ATOM 1418 N N . PRO A 1 189 ? -13.871 -10.931 -6.539 1.00 95.69 189 PRO A N 1
ATOM 1419 C CA . PRO A 1 189 ? -13.981 -11.958 -7.576 1.00 95.69 189 PRO A CA 1
ATOM 1420 C C . PRO A 1 189 ? -12.725 -12.843 -7.659 1.00 95.69 189 PRO A C 1
ATOM 1422 O O . PRO A 1 189 ? -11.661 -12.434 -7.201 1.00 95.69 189 PRO A O 1
ATOM 1425 N N . PRO A 1 190 ? -12.784 -14.026 -8.299 1.00 95.38 190 PRO A N 1
ATOM 1426 C CA . PRO A 1 190 ? -11.581 -14.785 -8.641 1.00 95.38 190 PRO A CA 1
ATOM 1427 C C . PRO A 1 190 ? -10.614 -13.971 -9.527 1.00 95.38 190 PRO A C 1
ATOM 1429 O O . PRO A 1 190 ? -11.069 -13.138 -10.311 1.00 95.38 190 PRO A O 1
ATOM 1432 N N . PRO A 1 191 ? -9.293 -14.230 -9.471 1.00 95.00 191 PRO A N 1
ATOM 1433 C CA . PRO A 1 191 ? -8.330 -13.511 -10.297 1.00 95.00 191 PRO A CA 1
ATOM 1434 C C . PRO A 1 191 ? -8.459 -13.939 -11.775 1.00 95.00 191 PRO A C 1
ATOM 1436 O O . PRO A 1 191 ? -8.696 -15.128 -12.026 1.00 95.00 191 PRO A O 1
ATOM 1439 N N . PRO A 1 192 ? -8.232 -13.044 -12.756 1.00 96.75 192 PRO A N 1
ATOM 1440 C CA . PRO A 1 192 ? -7.775 -11.659 -12.613 1.00 96.75 192 PRO A CA 1
ATOM 1441 C C . PRO A 1 192 ? -8.871 -10.696 -12.134 1.00 96.75 192 PRO A C 1
ATOM 1443 O O . PRO A 1 192 ? -9.976 -10.735 -12.662 1.00 96.75 192 PRO A O 1
ATOM 1446 N N . ALA A 1 193 ? -8.573 -9.813 -11.175 1.00 97.81 193 ALA A N 1
ATOM 1447 C CA . ALA A 1 193 ? -9.537 -8.814 -10.699 1.00 97.81 193 ALA A CA 1
ATOM 1448 C C . ALA A 1 193 ? -8.878 -7.520 -10.194 1.00 97.81 193 ALA A C 1
ATOM 1450 O O . ALA A 1 193 ? -7.735 -7.513 -9.728 1.00 97.81 193 ALA A O 1
ATOM 1451 N N . VAL A 1 194 ? -9.633 -6.424 -10.260 1.00 98.38 194 VAL A N 1
ATOM 1452 C CA . VAL A 1 194 ? -9.235 -5.099 -9.772 1.00 98.38 194 VAL A CA 1
ATOM 1453 C C . VAL A 1 194 ? -10.069 -4.749 -8.546 1.00 98.38 194 VAL A C 1
ATOM 1455 O O . VAL A 1 194 ? -11.298 -4.788 -8.584 1.00 98.38 194 VAL A O 1
ATOM 1458 N N . ILE A 1 195 ? -9.397 -4.397 -7.456 1.00 98.38 195 ILE A N 1
ATOM 1459 C CA . ILE A 1 195 ? -10.006 -3.872 -6.243 1.00 98.38 195 ILE A CA 1
ATOM 1460 C C . ILE A 1 195 ? -9.680 -2.387 -6.195 1.00 98.38 195 ILE A C 1
ATOM 1462 O O . ILE A 1 195 ? -8.549 -2.004 -5.893 1.00 98.38 195 ILE A O 1
ATOM 1466 N N . ARG A 1 196 ? -10.664 -1.554 -6.515 1.00 97.62 196 ARG A N 1
ATOM 1467 C CA . ARG A 1 196 ? -10.508 -0.104 -6.473 1.00 97.62 196 ARG A CA 1
ATOM 1468 C C . ARG A 1 196 ? -10.652 0.385 -5.042 1.00 97.62 196 ARG A C 1
ATOM 1470 O O . ARG A 1 196 ? -11.587 -0.002 -4.354 1.00 97.62 196 ARG A O 1
ATOM 1477 N N . VAL A 1 197 ? -9.732 1.220 -4.581 1.00 97.38 197 VAL A N 1
ATOM 1478 C CA . VAL A 1 197 ? -9.809 1.837 -3.257 1.00 97.38 197 VAL A CA 1
ATOM 1479 C C . VAL A 1 197 ? -9.790 3.343 -3.447 1.00 97.38 197 VAL A C 1
ATOM 1481 O O . VAL A 1 197 ? -8.781 3.905 -3.865 1.00 97.38 197 VAL A O 1
ATOM 1484 N N . ASP A 1 198 ? -10.915 3.991 -3.149 1.00 91.81 198 ASP A N 1
ATOM 1485 C CA . ASP A 1 198 ? -11.056 5.440 -3.278 1.00 91.81 198 ASP A CA 1
ATOM 1486 C C . ASP A 1 198 ? -10.095 6.175 -2.319 1.00 91.81 198 ASP A C 1
ATOM 1488 O O . ASP A 1 198 ? -10.230 6.038 -1.098 1.00 91.81 198 ASP A O 1
ATOM 1492 N N . PRO A 1 199 ? -9.134 6.969 -2.832 1.00 88.62 199 PRO A N 1
ATOM 1493 C CA . PRO A 1 199 ? -8.182 7.692 -1.999 1.00 88.62 199 PRO A CA 1
ATOM 1494 C C . PRO A 1 199 ? -8.755 8.973 -1.363 1.00 88.62 199 PRO A C 1
ATOM 1496 O O . PRO A 1 199 ? -8.028 9.632 -0.618 1.00 88.62 199 PRO A O 1
ATOM 1499 N N . ALA A 1 200 ? -10.017 9.349 -1.628 1.00 88.81 200 ALA A N 1
ATOM 1500 C CA . ALA A 1 200 ? -10.622 10.597 -1.143 1.00 88.81 200 ALA A CA 1
ATOM 1501 C C . ALA A 1 200 ? -10.592 10.748 0.388 1.00 88.81 200 ALA A C 1
ATOM 1503 O O . ALA A 1 200 ? -10.447 11.859 0.899 1.00 88.81 200 ALA A O 1
ATOM 1504 N N . ASN A 1 201 ? -10.687 9.635 1.121 1.00 92.00 201 ASN A N 1
ATOM 1505 C CA . ASN A 1 201 ? -10.468 9.586 2.564 1.00 92.00 201 ASN A CA 1
ATOM 1506 C C . ASN A 1 201 ? -9.190 8.781 2.858 1.00 92.00 201 ASN A C 1
ATOM 1508 O O . ASN A 1 201 ? -9.259 7.553 2.909 1.00 92.00 201 ASN A O 1
ATOM 1512 N N . PRO A 1 202 ? -8.027 9.430 3.073 1.00 92.62 202 PRO A N 1
ATOM 1513 C CA . PRO A 1 202 ? -6.746 8.733 3.199 1.00 92.62 202 PRO A CA 1
ATOM 1514 C C . PRO A 1 202 ? -6.701 7.702 4.330 1.00 92.62 202 PRO A C 1
ATOM 1516 O O . PRO A 1 202 ? -6.090 6.646 4.175 1.00 92.62 202 PRO A O 1
ATOM 1519 N N . LEU A 1 203 ? -7.363 7.985 5.459 1.00 94.00 203 LEU A N 1
ATOM 1520 C CA . LEU A 1 203 ? -7.403 7.057 6.585 1.00 94.00 203 LEU A CA 1
ATOM 1521 C C . LEU A 1 203 ? -8.221 5.811 6.232 1.00 94.00 203 LEU A C 1
ATOM 1523 O O . LEU A 1 203 ? -7.732 4.695 6.399 1.00 94.00 203 LEU A O 1
ATOM 1527 N N . ALA A 1 204 ? -9.442 5.993 5.719 1.00 95.25 204 ALA A N 1
ATOM 1528 C CA . ALA A 1 204 ? -10.285 4.875 5.308 1.00 95.25 204 ALA A CA 1
ATOM 1529 C C . ALA A 1 204 ? -9.644 4.083 4.158 1.00 95.25 204 ALA A C 1
ATOM 1531 O O . ALA A 1 204 ? -9.625 2.857 4.212 1.00 95.25 204 ALA A O 1
ATOM 1532 N N . ALA A 1 205 ? -9.051 4.762 3.172 1.00 95.81 205 ALA A N 1
ATOM 1533 C CA . ALA A 1 205 ? -8.347 4.144 2.052 1.00 95.81 205 ALA A CA 1
ATOM 1534 C C . ALA A 1 205 ? -7.194 3.252 2.527 1.00 95.81 205 ALA A C 1
ATOM 1536 O O . ALA A 1 205 ? -7.097 2.098 2.115 1.00 95.81 205 ALA A O 1
ATOM 1537 N N . ALA A 1 206 ? -6.353 3.747 3.442 1.00 96.44 206 ALA A N 1
ATOM 1538 C CA . ALA A 1 206 ? -5.260 2.963 4.008 1.00 96.44 206 ALA A CA 1
ATOM 1539 C C . ALA A 1 206 ? -5.772 1.745 4.789 1.00 96.44 206 ALA A C 1
ATOM 1541 O O . ALA A 1 206 ? -5.268 0.639 4.599 1.00 96.44 206 ALA A O 1
ATOM 1542 N N . VAL A 1 207 ? -6.799 1.921 5.624 1.00 97.25 207 VAL A N 1
ATOM 1543 C CA . VAL A 1 207 ? -7.416 0.825 6.386 1.00 97.25 207 VAL A CA 1
ATOM 1544 C C . VAL A 1 207 ? -7.989 -0.251 5.453 1.00 97.25 207 VAL A C 1
ATOM 1546 O O . VAL A 1 207 ? -7.672 -1.431 5.612 1.00 97.25 207 VAL A O 1
ATOM 1549 N N . VAL A 1 208 ? -8.780 0.148 4.452 1.00 98.00 208 VAL A N 1
ATOM 1550 C CA . VAL A 1 208 ? -9.379 -0.757 3.459 1.00 98.00 208 VAL A CA 1
ATOM 1551 C C . VAL A 1 208 ? -8.301 -1.477 2.661 1.00 98.00 208 VAL A C 1
ATOM 1553 O O . VAL A 1 208 ? -8.341 -2.702 2.561 1.00 98.00 208 VAL A O 1
ATOM 1556 N N . ALA A 1 209 ? -7.326 -0.747 2.116 1.00 98.19 209 ALA A N 1
ATOM 1557 C CA . ALA A 1 209 ? -6.274 -1.332 1.298 1.00 98.19 209 ALA A CA 1
ATOM 1558 C C . ALA A 1 209 ? -5.472 -2.366 2.093 1.00 98.19 209 ALA A C 1
ATOM 1560 O O . ALA A 1 209 ? -5.303 -3.489 1.626 1.00 98.19 209 ALA A O 1
ATOM 1561 N N . HIS A 1 210 ? -5.050 -2.045 3.321 1.00 98.25 210 HIS A N 1
ATOM 1562 C CA . HIS A 1 210 ? -4.330 -2.994 4.174 1.00 98.25 210 HIS A CA 1
ATOM 1563 C C . HIS A 1 210 ? -5.186 -4.206 4.558 1.00 98.25 210 HIS A C 1
ATOM 1565 O O . HIS A 1 210 ? -4.687 -5.331 4.530 1.00 98.25 210 HIS A O 1
ATOM 1571 N N . GLY A 1 211 ? -6.476 -4.028 4.850 1.00 97.75 211 GLY A N 1
ATOM 1572 C CA . GLY A 1 211 ? -7.380 -5.147 5.139 1.00 97.75 211 GLY A CA 1
ATOM 1573 C C . GLY A 1 211 ? -7.585 -6.075 3.934 1.00 97.75 211 GLY A C 1
ATOM 1574 O O . GLY A 1 211 ? -7.438 -7.295 4.051 1.00 97.75 211 GLY A O 1
ATOM 1575 N N . VAL A 1 212 ? -7.824 -5.507 2.748 1.00 97.75 212 VAL A N 1
ATOM 1576 C CA . VAL A 1 212 ? -7.910 -6.251 1.480 1.00 97.75 212 VAL A CA 1
ATOM 1577 C C . VAL A 1 212 ? -6.598 -6.983 1.196 1.00 97.75 212 VAL A C 1
ATOM 1579 O O . VAL A 1 212 ? -6.611 -8.182 0.918 1.00 97.75 212 VAL A O 1
ATOM 1582 N N . LEU A 1 213 ? -5.456 -6.303 1.322 1.00 97.38 213 LEU A N 1
ATOM 1583 C CA . LEU A 1 213 ? -4.136 -6.900 1.115 1.00 97.38 213 LEU A CA 1
ATOM 1584 C C . LEU A 1 213 ? -3.896 -8.063 2.074 1.00 97.38 213 LEU A C 1
ATOM 1586 O O . LEU A 1 213 ? -3.458 -9.127 1.644 1.00 97.38 213 LEU A O 1
ATOM 1590 N N . ALA A 1 214 ? -4.242 -7.918 3.354 1.00 95.31 214 ALA A N 1
ATOM 1591 C CA . ALA A 1 214 ? -4.129 -9.002 4.322 1.00 95.31 214 ALA A CA 1
ATOM 1592 C C . ALA A 1 214 ? -4.958 -10.234 3.920 1.00 95.31 214 ALA A C 1
ATOM 1594 O O . ALA A 1 214 ? -4.459 -11.355 4.044 1.00 95.31 214 ALA A O 1
ATOM 1595 N N . ARG A 1 215 ? -6.183 -10.048 3.404 1.00 94.25 215 ARG A N 1
ATOM 1596 C CA . ARG A 1 215 ? -7.043 -11.140 2.906 1.00 94.25 215 ARG A CA 1
ATOM 1597 C C . ARG A 1 215 ? -6.442 -11.813 1.668 1.00 94.25 215 ARG A C 1
ATOM 1599 O O . ARG A 1 215 ? -6.286 -13.035 1.657 1.00 94.25 215 ARG A O 1
ATOM 1606 N N . LEU A 1 216 ? -6.048 -11.030 0.662 1.00 94.62 216 LEU A N 1
ATOM 1607 C CA . LEU A 1 216 ? -5.475 -11.532 -0.594 1.00 94.62 216 LEU A CA 1
ATOM 1608 C C . LEU A 1 216 ? -4.166 -12.301 -0.366 1.00 94.62 216 LEU A C 1
ATOM 1610 O O . LEU A 1 216 ? -3.990 -13.415 -0.860 1.00 94.62 216 LEU A O 1
ATOM 1614 N N . LEU A 1 217 ? -3.257 -11.727 0.424 1.00 93.12 217 LEU A N 1
ATOM 1615 C CA . LEU A 1 217 ? -1.939 -12.301 0.695 1.00 93.12 217 LEU A CA 1
ATOM 1616 C C . LEU A 1 217 ? -2.025 -13.537 1.604 1.00 93.12 217 LEU A C 1
ATOM 1618 O O . LEU A 1 217 ? -1.180 -14.426 1.506 1.00 93.12 217 LEU A O 1
ATOM 1622 N N . ARG A 1 218 ? -3.048 -13.627 2.468 1.00 90.69 218 ARG A N 1
ATOM 1623 C CA . ARG A 1 218 ? -3.336 -14.829 3.269 1.00 90.69 218 ARG A CA 1
ATOM 1624 C C . ARG A 1 218 ? -3.882 -15.968 2.409 1.00 90.69 218 ARG A C 1
ATOM 1626 O O . ARG A 1 218 ? -3.471 -17.105 2.617 1.00 90.69 218 ARG A O 1
ATOM 1633 N N . ALA A 1 219 ? -4.778 -15.671 1.465 1.00 90.19 219 ALA A N 1
ATOM 1634 C CA . ALA A 1 219 ? -5.334 -16.667 0.547 1.00 90.19 219 ALA A CA 1
ATOM 1635 C C . ALA A 1 219 ? -4.260 -17.254 -0.387 1.00 90.19 219 ALA A C 1
ATOM 1637 O O . ALA A 1 219 ? -4.232 -18.460 -0.628 1.00 90.19 219 ALA A O 1
ATOM 1638 N N . GLY A 1 220 ? -3.349 -16.404 -0.869 1.00 87.88 220 GLY A N 1
ATOM 1639 C CA . GLY A 1 220 ? -2.233 -16.795 -1.725 1.00 87.88 220 GLY A CA 1
ATOM 1640 C C . GLY A 1 220 ? -2.648 -17.344 -3.096 1.00 87.88 220 GLY A C 1
ATOM 1641 O O . GLY A 1 220 ? -3.795 -17.229 -3.525 1.00 87.88 220 GLY A O 1
ATOM 1642 N N . GLY A 1 221 ? -1.685 -17.907 -3.836 1.00 86.38 221 GLY A N 1
ATOM 1643 C CA . GLY A 1 221 ? -1.945 -18.524 -5.148 1.00 86.38 221 GLY A CA 1
ATOM 1644 C C . GLY A 1 221 ? -2.286 -17.543 -6.282 1.00 86.38 221 GLY A C 1
ATOM 1645 O O . GLY A 1 221 ? -2.811 -17.956 -7.324 1.00 86.38 221 GLY A O 1
ATOM 1646 N N . ALA A 1 222 ? -2.002 -16.256 -6.085 1.00 90.62 222 ALA A N 1
ATOM 1647 C CA . ALA A 1 222 ? -2.107 -15.204 -7.087 1.00 90.62 222 ALA A CA 1
ATOM 1648 C C . ALA A 1 222 ? -1.011 -14.154 -6.868 1.00 90.62 222 ALA A C 1
ATOM 1650 O O . ALA A 1 222 ? -0.499 -13.983 -5.758 1.00 90.62 222 ALA A O 1
ATOM 1651 N N . PHE A 1 223 ? -0.670 -13.446 -7.939 1.00 93.31 223 PHE A N 1
ATOM 1652 C CA . PHE A 1 223 ? 0.164 -12.255 -7.887 1.00 93.31 223 PHE A CA 1
ATOM 1653 C C . PHE A 1 223 ? -0.657 -11.071 -7.368 1.00 93.31 223 PHE A C 1
ATOM 1655 O O . PHE A 1 223 ? -1.757 -10.835 -7.858 1.00 93.31 223 PHE A O 1
ATOM 1662 N N . VAL A 1 224 ? -0.154 -10.316 -6.398 1.00 96.69 224 VAL A N 1
ATOM 1663 C CA . VAL A 1 224 ? -0.866 -9.146 -5.861 1.00 96.69 224 VAL A CA 1
ATOM 1664 C C . VAL A 1 224 ? -0.072 -7.892 -6.186 1.00 96.69 224 VAL A C 1
ATOM 1666 O O . VAL A 1 224 ? 1.057 -7.743 -5.734 1.00 96.69 224 VAL A O 1
ATOM 1669 N N . ALA A 1 225 ? -0.645 -6.990 -6.971 1.00 97.62 225 ALA A N 1
ATOM 1670 C CA . ALA A 1 225 ? -0.054 -5.698 -7.273 1.00 97.62 225 ALA A CA 1
ATOM 1671 C C . ALA A 1 225 ? -0.738 -4.592 -6.466 1.00 97.62 225 ALA A C 1
ATOM 1673 O O . ALA A 1 225 ? -1.960 -4.587 -6.328 1.00 97.62 225 ALA A O 1
ATOM 1674 N N . VAL A 1 226 ? 0.051 -3.647 -5.964 1.00 98.06 226 VAL A N 1
ATOM 1675 C CA . VAL A 1 226 ? -0.431 -2.433 -5.300 1.00 98.06 226 VAL A CA 1
ATOM 1676 C C . VAL A 1 226 ? 0.142 -1.244 -6.042 1.00 98.06 226 VAL A C 1
ATOM 1678 O O . VAL A 1 226 ? 1.361 -1.067 -6.041 1.00 98.06 226 VAL A O 1
ATOM 1681 N N . ASP A 1 227 ? -0.713 -0.457 -6.691 1.00 97.12 227 ASP A N 1
ATOM 1682 C CA . ASP A 1 227 ? -0.283 0.789 -7.328 1.00 97.12 227 ASP A CA 1
ATOM 1683 C C . ASP A 1 227 ? -0.461 1.976 -6.385 1.00 97.12 227 ASP A C 1
ATOM 1685 O O . ASP A 1 227 ? -1.284 1.938 -5.476 1.00 97.12 227 ASP A O 1
ATOM 1689 N N . GLU A 1 228 ? 0.342 3.019 -6.581 1.00 96.00 228 GLU A N 1
ATOM 1690 C CA . GLU A 1 228 ? 0.382 4.211 -5.734 1.00 96.00 228 GLU A CA 1
ATOM 1691 C C . GLU A 1 228 ? 0.599 3.884 -4.238 1.00 96.00 228 GLU A C 1
ATOM 1693 O O . GLU A 1 228 ? 0.066 4.544 -3.348 1.00 96.00 228 GLU A O 1
ATOM 1698 N N . TYR A 1 229 ? 1.444 2.887 -3.947 1.00 96.50 229 TYR A N 1
ATOM 1699 C CA . TYR A 1 229 ? 1.675 2.364 -2.592 1.00 96.50 229 TYR A CA 1
ATOM 1700 C C . TYR A 1 229 ? 2.051 3.428 -1.545 1.00 96.50 229 TYR A C 1
ATOM 1702 O O . TYR A 1 229 ? 1.615 3.347 -0.400 1.00 96.50 229 TYR A O 1
ATOM 1710 N N . HIS A 1 230 ? 2.792 4.472 -1.930 1.00 93.81 230 HIS A N 1
ATOM 1711 C CA . HIS A 1 230 ? 3.122 5.622 -1.071 1.00 93.81 230 HIS A CA 1
ATOM 1712 C C . HIS A 1 230 ? 1.908 6.320 -0.424 1.00 93.81 230 HIS A C 1
ATOM 1714 O O . HIS A 1 230 ? 2.064 7.031 0.573 1.00 93.81 230 HIS A O 1
ATOM 1720 N N . LYS A 1 231 ? 0.695 6.134 -0.967 1.00 93.62 231 LYS A N 1
ATOM 1721 C CA . LYS A 1 231 ? -0.551 6.633 -0.367 1.00 93.62 231 LYS A CA 1
ATOM 1722 C C . LYS A 1 231 ? -0.935 5.885 0.909 1.00 93.62 231 LYS A C 1
ATOM 1724 O O . LYS A 1 231 ? -1.594 6.465 1.766 1.00 93.62 231 LYS A O 1
ATOM 1729 N N . ILE A 1 232 ? -0.523 4.624 1.038 1.00 95.06 232 ILE A N 1
ATOM 1730 C CA . ILE A 1 232 ? -0.875 3.745 2.163 1.00 95.06 232 ILE A CA 1
ATOM 1731 C C . ILE A 1 232 ? 0.340 3.244 2.951 1.00 95.06 232 ILE A C 1
ATOM 1733 O O . ILE A 1 232 ? 0.166 2.581 3.974 1.00 95.06 232 ILE A O 1
ATOM 1737 N N . ALA A 1 233 ? 1.558 3.534 2.493 1.00 94.19 233 ALA A N 1
ATOM 1738 C CA . ALA A 1 233 ? 2.778 3.118 3.165 1.00 94.19 233 ALA A CA 1
ATOM 1739 C C . ALA A 1 233 ? 2.864 3.727 4.580 1.00 94.19 233 ALA A C 1
ATOM 1741 O O . ALA A 1 233 ? 2.699 4.945 4.741 1.00 94.19 233 ALA A O 1
ATOM 1742 N N . PRO A 1 234 ? 3.110 2.916 5.623 1.00 92.06 234 PRO A N 1
ATOM 1743 C CA . PRO A 1 234 ? 3.172 3.410 6.989 1.00 92.06 234 PRO A CA 1
ATOM 1744 C C . PRO A 1 234 ? 4.426 4.270 7.199 1.00 92.06 234 PRO A C 1
ATOM 1746 O O . PRO A 1 234 ? 5.550 3.828 6.989 1.00 92.06 234 PRO A O 1
ATOM 1749 N N . ARG A 1 235 ? 4.249 5.501 7.692 1.00 89.25 235 ARG A N 1
ATOM 1750 C CA . ARG A 1 235 ? 5.360 6.426 8.013 1.00 89.25 235 ARG A CA 1
ATOM 1751 C C . ARG A 1 235 ? 5.861 6.300 9.454 1.00 89.25 235 ARG A C 1
ATOM 1753 O O . ARG A 1 235 ? 6.746 7.034 9.885 1.00 89.25 235 ARG A O 1
ATOM 1760 N N . LEU A 1 236 ? 5.271 5.381 10.212 1.00 88.56 236 LEU A N 1
ATOM 1761 C CA . LEU A 1 236 ? 5.656 4.999 11.569 1.00 88.56 236 LEU A CA 1
ATOM 1762 C C . LEU A 1 236 ? 6.037 3.512 11.578 1.00 88.56 236 LEU A C 1
ATOM 1764 O O . LEU A 1 236 ? 5.628 2.791 10.669 1.00 88.56 236 LEU A O 1
ATOM 1768 N N . PRO A 1 237 ? 6.792 3.030 12.586 1.00 86.12 237 PRO A N 1
ATOM 1769 C CA . PRO A 1 237 ? 7.311 1.662 12.625 1.00 86.12 237 PRO A CA 1
ATOM 1770 C C . PRO A 1 237 ? 6.213 0.628 12.930 1.00 86.12 237 PRO A C 1
ATOM 1772 O O . PRO A 1 237 ? 6.179 0.011 13.993 1.00 86.12 237 PRO A O 1
ATOM 1775 N N . VAL A 1 238 ? 5.317 0.426 11.970 1.00 89.88 238 VAL A N 1
ATOM 1776 C CA . VAL A 1 238 ? 4.339 -0.660 11.917 1.00 89.88 238 VAL A CA 1
ATOM 1777 C C . VAL A 1 238 ? 4.664 -1.488 10.692 1.00 89.88 238 VAL A C 1
ATOM 1779 O O . VAL A 1 238 ? 5.106 -0.963 9.675 1.00 89.88 238 VAL A O 1
ATOM 1782 N N . GLU A 1 239 ? 4.540 -2.798 10.817 1.00 91.69 239 GLU A N 1
ATOM 1783 C CA . GLU A 1 239 ? 4.638 -3.687 9.671 1.00 91.69 239 GLU A CA 1
ATOM 1784 C C . GLU A 1 239 ? 3.273 -3.847 9.019 1.00 91.69 239 GLU A C 1
ATOM 1786 O O . GLU A 1 239 ? 2.296 -4.187 9.691 1.00 91.69 239 GLU A O 1
ATOM 1791 N N . ASP A 1 240 ? 3.226 -3.626 7.713 1.00 94.94 240 ASP A N 1
ATOM 1792 C CA . ASP A 1 240 ? 2.029 -3.832 6.915 1.00 94.94 240 ASP A CA 1
ATOM 1793 C C . ASP A 1 240 ? 2.010 -5.215 6.224 1.00 94.94 240 ASP A C 1
ATOM 1795 O O . ASP A 1 240 ? 2.999 -5.962 6.229 1.00 94.94 240 ASP A O 1
ATOM 1799 N N . PRO A 1 241 ? 0.866 -5.620 5.641 1.00 95.25 241 PRO A N 1
ATOM 1800 C CA . PRO A 1 241 ? 0.736 -6.912 4.978 1.00 95.25 241 PRO A CA 1
ATOM 1801 C C . PRO A 1 241 ? 1.689 -7.119 3.796 1.00 95.25 241 PRO A C 1
ATOM 1803 O O . PRO A 1 241 ? 2.100 -8.259 3.575 1.00 95.25 241 PRO A O 1
ATOM 1806 N N . VAL A 1 242 ? 2.034 -6.062 3.057 1.00 94.81 242 VAL A N 1
ATOM 1807 C CA . VAL A 1 242 ? 2.928 -6.122 1.892 1.00 94.81 242 VAL A CA 1
ATOM 1808 C C . VAL A 1 242 ? 4.352 -6.408 2.349 1.00 94.81 242 VAL A C 1
ATOM 1810 O O . VAL A 1 242 ? 4.983 -7.337 1.846 1.00 94.81 242 VAL A O 1
ATOM 1813 N N . GLU A 1 243 ? 4.832 -5.679 3.352 1.00 93.56 243 GLU A N 1
ATOM 1814 C CA . GLU A 1 243 ? 6.145 -5.890 3.960 1.00 93.56 243 GLU A CA 1
ATOM 1815 C C . GLU A 1 243 ? 6.300 -7.304 4.526 1.00 93.56 243 GLU A C 1
ATOM 1817 O O . GLU A 1 243 ? 7.276 -8.008 4.238 1.00 93.56 243 GLU A O 1
ATOM 1822 N N . ARG A 1 244 ? 5.291 -7.760 5.275 1.00 92.44 244 ARG A N 1
ATOM 1823 C CA . ARG A 1 244 ? 5.239 -9.127 5.799 1.00 92.44 244 ARG A CA 1
ATOM 1824 C C . ARG A 1 244 ? 5.266 -10.161 4.672 1.00 92.44 244 ARG A C 1
ATOM 1826 O O . ARG A 1 244 ? 5.982 -11.156 4.772 1.00 92.44 244 ARG A O 1
ATOM 1833 N N . ALA A 1 245 ? 4.529 -9.927 3.584 1.00 92.06 245 ALA A N 1
ATOM 1834 C CA . ALA A 1 245 ? 4.531 -10.813 2.424 1.00 92.06 245 ALA A CA 1
ATOM 1835 C C . ALA A 1 245 ? 5.875 -10.823 1.685 1.00 92.06 245 ALA A C 1
ATOM 1837 O O . ALA A 1 245 ? 6.278 -11.882 1.224 1.00 92.06 245 ALA A O 1
ATOM 1838 N N . ILE A 1 246 ? 6.607 -9.710 1.611 1.00 91.50 246 ILE A N 1
ATOM 1839 C CA . ILE A 1 246 ? 7.967 -9.698 1.048 1.00 91.50 246 ILE A CA 1
ATOM 1840 C C . ILE A 1 246 ? 8.915 -10.549 1.901 1.00 91.50 246 ILE A C 1
ATOM 1842 O O . ILE A 1 246 ? 9.718 -11.317 1.368 1.00 91.50 246 ILE A O 1
ATOM 1846 N N . ARG A 1 247 ? 8.814 -10.448 3.231 1.00 88.44 247 ARG A N 1
ATOM 1847 C CA . ARG A 1 247 ? 9.678 -11.204 4.147 1.00 88.44 247 ARG A CA 1
ATOM 1848 C C . ARG A 1 247 ? 9.364 -12.703 4.169 1.00 88.44 247 ARG A C 1
ATOM 1850 O O . ARG A 1 247 ? 10.281 -13.518 4.191 1.00 88.44 247 ARG A O 1
ATOM 1857 N N . GLU A 1 248 ? 8.085 -13.072 4.190 1.00 84.12 248 GLU A N 1
ATOM 1858 C CA . GLU A 1 248 ? 7.629 -14.449 4.455 1.00 84.12 248 GLU A CA 1
ATOM 1859 C C . GLU A 1 248 ? 7.107 -15.178 3.201 1.00 84.12 248 GLU A C 1
ATOM 1861 O O . GLU A 1 248 ? 6.967 -16.405 3.189 1.00 84.12 248 GLU A O 1
ATOM 1866 N N . GLY A 1 249 ? 6.805 -14.442 2.128 1.00 68.12 249 GLY A N 1
ATOM 1867 C CA . GLY A 1 249 ? 6.003 -14.905 0.991 1.00 68.12 249 GLY A CA 1
ATOM 1868 C C . GLY A 1 249 ? 6.678 -15.922 0.079 1.00 68.12 249 GLY A C 1
ATOM 1869 O O . GLY A 1 249 ? 5.967 -16.691 -0.575 1.00 68.12 249 GLY A O 1
ATOM 1870 N N . ARG A 1 250 ? 8.018 -16.028 0.103 1.00 66.38 250 ARG A N 1
ATOM 1871 C CA . ARG A 1 250 ? 8.759 -17.040 -0.680 1.00 66.38 250 ARG A CA 1
ATOM 1872 C C . ARG A 1 250 ? 8.270 -18.465 -0.400 1.00 66.38 250 ARG A C 1
ATOM 1874 O O . ARG A 1 250 ? 8.247 -19.291 -1.305 1.00 66.38 250 ARG A O 1
ATOM 1881 N N . HIS A 1 251 ? 7.812 -18.745 0.822 1.00 61.22 251 HIS A N 1
ATOM 1882 C CA . HIS A 1 251 ? 7.290 -20.061 1.207 1.00 61.22 251 HIS A CA 1
ATOM 1883 C C . HIS A 1 251 ? 5.807 -20.271 0.863 1.00 61.22 251 HIS A C 1
ATOM 1885 O O . HIS A 1 251 ? 5.348 -21.410 0.817 1.00 61.22 251 HIS A O 1
ATOM 1891 N N . ARG A 1 252 ? 5.045 -19.198 0.612 1.00 62.38 252 ARG A N 1
ATOM 1892 C CA . ARG A 1 252 ? 3.578 -19.238 0.456 1.00 62.38 252 ARG A CA 1
ATOM 1893 C C . ARG A 1 252 ? 3.096 -19.104 -0.993 1.00 62.38 252 ARG A C 1
ATOM 1895 O O . ARG A 1 252 ? 1.897 -18.978 -1.216 1.00 62.38 252 ARG A O 1
ATOM 1902 N N . ARG A 1 253 ? 4.005 -19.141 -1.979 1.00 73.38 253 ARG A N 1
ATOM 1903 C CA . ARG A 1 253 ? 3.702 -18.888 -3.408 1.00 73.38 253 ARG A CA 1
ATOM 1904 C C . ARG A 1 253 ? 2.955 -17.562 -3.616 1.00 73.38 253 ARG A C 1
ATOM 1906 O O . ARG A 1 253 ? 2.041 -17.474 -4.434 1.00 73.38 253 ARG A O 1
ATOM 1913 N N . VAL A 1 254 ? 3.325 -16.550 -2.834 1.00 77.69 254 VAL A N 1
ATOM 1914 C CA . VAL A 1 254 ? 2.776 -15.197 -2.937 1.00 77.69 254 VAL A CA 1
ATOM 1915 C C . VAL A 1 254 ? 3.842 -14.309 -3.553 1.00 77.69 254 VAL A C 1
ATOM 1917 O O . VAL A 1 254 ? 4.896 -14.098 -2.957 1.00 77.69 254 VAL A O 1
ATOM 1920 N N . SER A 1 255 ? 3.549 -13.783 -4.737 1.00 88.44 255 SER A N 1
ATOM 1921 C CA . SER A 1 255 ? 4.356 -12.761 -5.399 1.00 88.44 255 SER A CA 1
ATOM 1922 C C . SER A 1 255 ? 3.635 -11.427 -5.298 1.00 88.44 255 SER A C 1
ATOM 1924 O O . SER A 1 255 ? 2.425 -11.359 -5.508 1.00 88.44 255 SER A O 1
ATOM 1926 N N . VAL A 1 256 ? 4.379 -10.374 -4.968 1.00 93.81 256 VAL A N 1
ATOM 1927 C CA . VAL A 1 256 ? 3.818 -9.034 -4.760 1.00 93.81 256 VAL A CA 1
ATOM 1928 C C . VAL A 1 256 ? 4.539 -8.036 -5.648 1.00 93.81 256 VAL A C 1
ATOM 1930 O O . VAL A 1 256 ? 5.769 -8.051 -5.679 1.00 93.81 256 VAL A O 1
ATOM 1933 N N . ALA A 1 257 ? 3.790 -7.175 -6.332 1.00 95.56 257 ALA A N 1
ATOM 1934 C CA . ALA A 1 257 ? 4.318 -5.964 -6.944 1.00 95.56 257 ALA A CA 1
ATOM 1935 C C . ALA A 1 257 ? 3.935 -4.731 -6.132 1.00 95.56 257 ALA A C 1
ATOM 1937 O O . ALA A 1 257 ? 2.766 -4.530 -5.813 1.00 95.56 257 ALA A O 1
ATOM 1938 N N . ILE A 1 258 ? 4.918 -3.878 -5.870 1.00 96.88 258 ILE A N 1
ATOM 1939 C CA . ILE A 1 258 ? 4.716 -2.536 -5.334 1.00 96.88 258 ILE A CA 1
ATOM 1940 C C . ILE A 1 258 ? 5.019 -1.555 -6.455 1.00 96.88 258 ILE A C 1
ATOM 1942 O O . ILE A 1 258 ? 6.158 -1.505 -6.913 1.00 96.88 258 ILE A O 1
ATOM 1946 N N . ALA A 1 259 ? 4.041 -0.756 -6.868 1.00 97.44 259 ALA A N 1
ATOM 1947 C CA . ALA A 1 259 ? 4.269 0.418 -7.694 1.00 97.44 259 ALA A CA 1
ATOM 1948 C C . ALA A 1 259 ? 4.154 1.687 -6.836 1.00 97.44 259 ALA A C 1
ATOM 1950 O O . ALA A 1 259 ? 3.168 1.912 -6.136 1.00 97.44 259 ALA A O 1
ATOM 1951 N N . THR A 1 260 ? 5.210 2.504 -6.822 1.00 96.56 260 THR A N 1
ATOM 1952 C CA . THR A 1 260 ? 5.304 3.675 -5.938 1.00 96.56 260 THR A CA 1
ATOM 1953 C C . THR A 1 260 ? 6.032 4.850 -6.583 1.00 96.56 260 THR A C 1
ATOM 1955 O O . THR A 1 260 ? 6.848 4.691 -7.490 1.00 96.56 260 THR A O 1
ATOM 1958 N N . GLN A 1 261 ? 5.741 6.061 -6.111 1.00 94.75 261 GLN A N 1
ATOM 1959 C CA . GLN A 1 261 ? 6.498 7.257 -6.474 1.00 94.75 261 GLN A CA 1
ATOM 1960 C C . GLN A 1 261 ? 7.755 7.421 -5.618 1.00 94.75 261 GLN A C 1
ATOM 1962 O O . GLN A 1 261 ? 8.744 7.981 -6.084 1.00 94.75 261 GLN A O 1
ATOM 1967 N N . ASN A 1 262 ? 7.736 6.884 -4.397 1.00 93.31 262 ASN A N 1
ATOM 1968 C CA . ASN A 1 262 ? 8.847 6.961 -3.469 1.00 93.31 262 ASN A CA 1
ATOM 1969 C C . ASN A 1 262 ? 9.252 5.550 -3.005 1.00 93.31 262 ASN A C 1
ATOM 1971 O O . ASN A 1 262 ? 8.563 4.947 -2.183 1.00 93.31 262 ASN A O 1
ATOM 1975 N N . PRO A 1 263 ? 10.361 4.987 -3.519 1.00 93.69 263 PRO A N 1
ATOM 1976 C CA . PRO A 1 263 ? 10.836 3.673 -3.087 1.00 93.69 263 PRO A CA 1
ATOM 1977 C C . PRO A 1 263 ? 11.353 3.667 -1.640 1.00 93.69 263 PRO A C 1
ATOM 1979 O O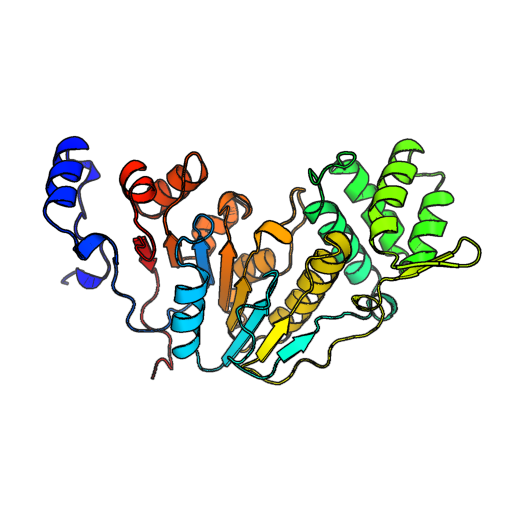 . PRO A 1 263 ? 11.484 2.595 -1.061 1.00 93.69 263 PRO A O 1
ATOM 1982 N N . LEU A 1 264 ? 11.617 4.839 -1.048 1.00 92.94 264 LEU A N 1
ATOM 1983 C CA . LEU A 1 264 ? 12.054 4.977 0.348 1.00 92.94 264 LEU A CA 1
ATOM 1984 C C . LEU A 1 264 ? 10.923 4.749 1.357 1.00 92.94 264 LEU A C 1
ATOM 1986 O O . LEU A 1 264 ? 11.185 4.682 2.554 1.00 92.94 264 LEU A O 1
ATOM 1990 N N . ASP A 1 265 ? 9.680 4.635 0.887 1.00 89.81 265 ASP A N 1
ATOM 1991 C CA . ASP A 1 265 ? 8.550 4.248 1.732 1.00 89.81 265 ASP A CA 1
ATOM 1992 C C . ASP A 1 265 ? 8.607 2.765 2.130 1.00 89.81 265 ASP A C 1
ATOM 1994 O O . ASP A 1 265 ? 7.932 2.348 3.068 1.00 89.81 265 ASP A O 1
ATOM 1998 N N . LEU A 1 266 ? 9.407 1.957 1.425 1.00 90.62 266 LEU A N 1
ATOM 1999 C CA . LEU A 1 266 ? 9.719 0.595 1.834 1.00 90.62 266 LEU A CA 1
ATOM 2000 C C . LEU A 1 266 ? 10.893 0.614 2.821 1.00 90.62 266 LEU A C 1
ATOM 2002 O O . LEU A 1 266 ? 11.908 1.269 2.576 1.00 90.62 266 LEU A O 1
ATOM 2006 N N . LYS A 1 267 ? 10.798 -0.160 3.908 1.00 89.31 267 LYS A N 1
ATOM 2007 C CA . LYS A 1 267 ? 11.909 -0.318 4.860 1.00 89.31 267 LYS A CA 1
ATOM 2008 C C . LYS A 1 267 ? 13.182 -0.782 4.154 1.00 89.31 267 LYS A C 1
ATOM 2010 O O . LYS A 1 267 ? 13.164 -1.736 3.377 1.00 89.31 267 LYS A O 1
ATOM 2015 N N . GLU A 1 268 ? 14.307 -0.166 4.506 1.00 87.81 268 GLU A N 1
ATOM 2016 C CA . GLU A 1 268 ? 15.623 -0.449 3.916 1.00 87.81 268 GLU A CA 1
ATOM 2017 C C . GLU A 1 268 ? 15.989 -1.942 3.977 1.00 87.81 268 GLU A C 1
ATOM 2019 O O . GLU A 1 268 ? 16.496 -2.504 3.010 1.00 87.81 268 GLU A O 1
ATOM 2024 N N . SER A 1 269 ? 15.636 -2.622 5.073 1.00 87.56 269 SER A N 1
ATOM 2025 C CA . SER A 1 269 ? 15.869 -4.060 5.255 1.00 87.56 269 SER A CA 1
ATOM 2026 C C . SER A 1 269 ? 15.093 -4.953 4.281 1.00 87.56 269 SER A C 1
ATOM 2028 O O . SER A 1 269 ? 15.492 -6.095 4.056 1.00 87.56 269 SER A O 1
ATOM 2030 N N . LEU A 1 270 ? 13.997 -4.458 3.700 1.00 89.12 270 LEU A N 1
ATOM 2031 C CA . LEU A 1 270 ? 13.178 -5.194 2.741 1.00 89.12 270 LEU A CA 1
ATOM 2032 C C . LEU A 1 270 ? 13.622 -4.972 1.305 1.00 89.12 270 LEU A C 1
ATOM 2034 O O . LEU A 1 270 ? 13.360 -5.845 0.479 1.00 89.12 270 LEU A O 1
ATOM 2038 N N . VAL A 1 271 ? 14.323 -3.868 1.009 1.00 88.56 271 VAL A N 1
ATOM 2039 C CA . VAL A 1 271 ? 14.792 -3.567 -0.349 1.00 88.56 271 VAL A CA 1
ATOM 2040 C C . VAL A 1 271 ? 15.533 -4.772 -0.932 1.00 88.56 271 VAL A C 1
ATOM 2042 O O . VAL A 1 271 ? 15.040 -5.280 -1.933 1.00 88.56 271 VAL A O 1
ATOM 2045 N N . PRO A 1 272 ? 16.579 -5.353 -0.299 1.00 85.81 272 PRO A N 1
ATOM 2046 C CA . PRO A 1 272 ? 17.293 -6.506 -0.857 1.00 85.81 272 PRO A CA 1
ATOM 2047 C C . PRO A 1 272 ? 16.440 -7.775 -0.999 1.00 85.81 272 PRO A C 1
ATOM 2049 O O . PRO A 1 272 ? 16.779 -8.665 -1.783 1.00 85.81 272 PRO A O 1
ATOM 2052 N N . VAL A 1 273 ? 15.357 -7.893 -0.224 1.00 88.56 273 VAL A N 1
ATOM 2053 C CA . VAL A 1 273 ? 14.503 -9.089 -0.170 1.00 88.56 273 VAL A CA 1
ATOM 2054 C C . VAL A 1 273 ? 13.578 -9.171 -1.383 1.00 88.56 273 VAL A C 1
ATOM 2056 O O . VAL A 1 273 ? 13.268 -10.291 -1.802 1.00 88.56 273 VAL A O 1
ATOM 2059 N N . VAL A 1 274 ? 13.196 -8.023 -1.965 1.00 88.81 274 VAL A N 1
ATOM 2060 C CA . VAL A 1 274 ? 12.306 -7.937 -3.137 1.00 88.81 274 VAL A CA 1
ATOM 2061 C C . VAL A 1 274 ? 12.865 -8.740 -4.312 1.00 88.81 274 VAL A C 1
ATOM 2063 O O . VAL A 1 274 ? 12.148 -9.519 -4.934 1.00 88.81 274 VAL A O 1
ATOM 2066 N N . GLY A 1 275 ? 14.159 -8.584 -4.599 1.00 83.62 275 GLY A N 1
ATOM 2067 C CA . GLY A 1 275 ? 14.866 -9.358 -5.621 1.00 83.62 275 GLY A CA 1
ATOM 2068 C C . GLY A 1 275 ? 14.663 -8.873 -7.060 1.00 83.62 275 GLY A C 1
ATOM 2069 O O . GLY A 1 275 ? 15.608 -8.972 -7.843 1.00 83.62 275 GLY A O 1
ATOM 2070 N N . ASN A 1 276 ? 13.512 -8.301 -7.424 1.00 90.25 276 ASN A N 1
ATOM 2071 C CA . ASN A 1 276 ? 13.300 -7.709 -8.749 1.00 90.25 276 ASN A CA 1
ATOM 2072 C C . ASN A 1 276 ? 12.911 -6.233 -8.653 1.00 90.25 276 ASN A C 1
ATOM 2074 O O . ASN A 1 276 ? 12.033 -5.856 -7.879 1.00 90.25 276 ASN A O 1
ATOM 2078 N N . TYR A 1 277 ? 13.543 -5.402 -9.476 1.00 92.81 277 TYR A N 1
ATOM 2079 C CA . TYR A 1 277 ? 13.390 -3.951 -9.436 1.00 92.81 277 TYR A CA 1
ATOM 2080 C C . TYR A 1 277 ? 13.237 -3.399 -10.841 1.00 92.81 277 TYR A C 1
ATOM 2082 O O . TYR A 1 277 ? 13.943 -3.835 -11.751 1.00 92.81 277 TYR A O 1
ATOM 2090 N N . VAL A 1 278 ? 12.357 -2.418 -10.987 1.00 94.25 278 VAL A N 1
ATOM 2091 C CA . VAL A 1 278 ? 12.147 -1.624 -12.194 1.00 94.25 278 VAL A CA 1
ATOM 2092 C C . VAL A 1 278 ? 12.069 -0.166 -11.759 1.00 94.25 278 VAL A C 1
ATOM 2094 O O . VAL A 1 278 ? 11.107 0.263 -11.123 1.00 94.25 278 VAL A O 1
ATOM 2097 N N . PHE A 1 279 ? 13.102 0.596 -12.084 1.00 96.19 279 PHE A N 1
ATOM 2098 C CA . PHE A 1 279 ? 13.206 2.010 -11.773 1.00 96.19 279 PHE A CA 1
ATOM 2099 C C . PHE A 1 279 ? 13.030 2.829 -13.046 1.00 96.19 279 PHE A C 1
ATOM 2101 O O . PHE A 1 279 ? 13.805 2.716 -13.992 1.00 96.19 279 PHE A O 1
ATOM 2108 N N . PHE A 1 280 ? 12.001 3.661 -13.048 1.00 96.06 280 PHE A N 1
ATOM 2109 C CA . PHE A 1 280 ? 11.842 4.764 -13.983 1.00 96.06 280 PHE A CA 1
ATOM 2110 C C . PHE A 1 280 ? 12.560 6.001 -13.436 1.00 96.06 280 PHE A C 1
ATOM 2112 O O . PHE A 1 280 ? 13.200 5.951 -12.381 1.00 96.06 280 PHE A O 1
ATOM 2119 N N . ARG A 1 281 ? 12.413 7.137 -14.126 1.00 95.50 281 ARG A N 1
ATOM 2120 C CA . ARG A 1 281 ? 12.957 8.417 -13.667 1.00 95.50 281 ARG A CA 1
ATOM 2121 C C . ARG A 1 281 ? 12.592 8.693 -12.206 1.00 95.50 281 ARG A C 1
ATOM 2123 O O . ARG A 1 281 ? 11.412 8.791 -11.862 1.00 95.50 281 ARG A O 1
ATOM 2130 N N . LEU A 1 282 ? 13.620 8.880 -11.387 1.00 96.62 282 LEU A N 1
ATOM 2131 C CA . LEU A 1 282 ? 13.567 9.311 -9.989 1.00 96.62 282 LEU A CA 1
ATOM 2132 C C . LEU A 1 282 ? 14.517 10.497 -9.798 1.00 96.62 282 LEU A C 1
ATOM 2134 O O . LEU A 1 282 ? 15.296 10.805 -10.693 1.00 96.62 282 LEU A O 1
ATOM 2138 N N . ALA A 1 283 ? 14.465 11.154 -8.639 1.00 95.19 283 ALA A N 1
ATOM 2139 C CA . ALA A 1 283 ? 15.379 12.241 -8.288 1.00 95.19 283 ALA A CA 1
ATOM 2140 C C . ALA A 1 283 ? 15.856 12.131 -6.833 1.00 95.19 283 ALA A C 1
ATOM 2142 O O . ALA A 1 283 ? 15.170 11.552 -5.983 1.00 95.19 283 ALA A O 1
ATOM 2143 N N . GLY A 1 284 ? 17.024 12.708 -6.541 1.00 95.25 284 GLY A N 1
ATOM 2144 C CA . GLY A 1 284 ? 17.511 12.886 -5.173 1.00 95.25 284 GLY A CA 1
ATOM 2145 C C . GLY A 1 284 ? 17.712 11.557 -4.424 1.00 95.25 284 GLY A C 1
ATOM 2146 O O . GLY A 1 284 ? 18.223 10.598 -5.006 1.00 95.25 284 GLY A O 1
ATOM 2147 N N . PRO A 1 285 ? 17.316 11.454 -3.139 1.00 95.44 285 PRO A N 1
ATOM 2148 C CA . PRO A 1 285 ? 17.524 10.241 -2.341 1.00 95.44 285 PRO A CA 1
ATOM 2149 C C . PRO A 1 285 ? 16.926 8.961 -2.951 1.00 95.44 285 PRO A C 1
ATOM 2151 O O . PRO A 1 285 ? 17.526 7.893 -2.843 1.00 95.44 285 PRO A O 1
ATOM 2154 N N . ALA A 1 286 ? 15.785 9.057 -3.641 1.00 95.50 286 ALA A N 1
ATOM 2155 C CA . ALA A 1 286 ? 15.170 7.914 -4.315 1.00 95.50 286 ALA A CA 1
ATOM 2156 C C . ALA A 1 286 ? 15.992 7.439 -5.525 1.00 95.50 286 ALA A C 1
ATOM 2158 O O . ALA A 1 286 ? 16.138 6.235 -5.737 1.00 95.50 286 ALA A O 1
ATOM 2159 N N . ALA A 1 287 ? 16.563 8.373 -6.296 1.00 96.00 287 ALA A N 1
ATOM 2160 C CA . ALA A 1 287 ? 17.466 8.038 -7.397 1.00 96.00 287 ALA A CA 1
ATOM 2161 C C . ALA A 1 287 ? 18.765 7.406 -6.887 1.00 96.00 287 ALA A C 1
ATOM 2163 O O . ALA A 1 287 ? 19.262 6.468 -7.504 1.00 96.00 287 ALA A O 1
ATOM 2164 N N . ARG A 1 288 ? 19.281 7.870 -5.741 1.00 95.69 288 ARG A N 1
ATOM 2165 C CA . ARG A 1 288 ? 20.453 7.274 -5.091 1.00 95.69 288 ARG A CA 1
ATOM 2166 C C . ARG A 1 288 ? 20.209 5.816 -4.697 1.0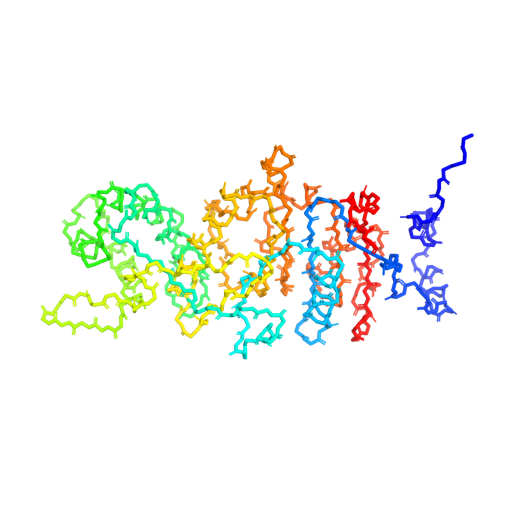0 95.69 288 ARG A C 1
ATOM 2168 O O . ARG A 1 288 ? 21.004 4.963 -5.066 1.00 95.69 288 ARG A O 1
ATOM 2175 N N . LEU A 1 289 ? 19.077 5.517 -4.051 1.00 94.94 289 LEU A N 1
ATOM 2176 C CA . LEU A 1 289 ? 18.697 4.133 -3.739 1.00 94.94 289 LEU A CA 1
ATOM 217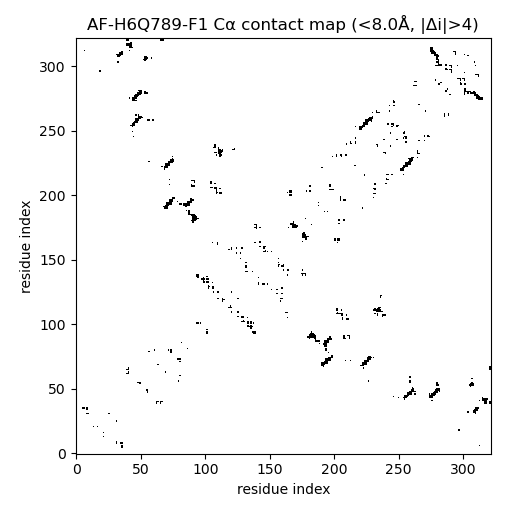7 C C . LEU A 1 289 ? 18.635 3.264 -5.005 1.00 94.94 289 LEU A C 1
ATOM 2179 O O . LEU A 1 289 ? 19.183 2.164 -5.034 1.00 94.94 289 LEU A O 1
ATOM 2183 N N . ALA A 1 290 ? 17.969 3.749 -6.057 1.00 93.81 290 ALA A N 1
ATOM 2184 C CA . ALA A 1 290 ? 17.858 3.022 -7.319 1.00 93.81 290 ALA A CA 1
ATOM 2185 C C . ALA A 1 290 ? 19.235 2.756 -7.950 1.00 93.81 290 ALA A C 1
ATOM 2187 O O . ALA A 1 290 ? 19.506 1.642 -8.395 1.00 93.81 290 ALA A O 1
ATOM 2188 N N . ALA A 1 291 ? 20.111 3.760 -7.944 1.00 90.38 291 ALA A N 1
ATOM 2189 C CA . ALA A 1 291 ? 21.474 3.675 -8.447 1.00 90.38 291 ALA A CA 1
ATOM 2190 C C . ALA A 1 291 ? 22.308 2.628 -7.695 1.00 90.38 291 ALA A C 1
ATOM 2192 O O . ALA A 1 291 ? 22.954 1.795 -8.333 1.00 90.38 291 ALA A O 1
ATOM 2193 N N . ASP A 1 292 ? 22.211 2.603 -6.363 1.00 90.56 292 ASP A N 1
ATOM 2194 C CA . ASP A 1 292 ? 22.889 1.620 -5.512 1.00 90.56 292 ASP A CA 1
ATOM 2195 C C . ASP A 1 292 ? 22.374 0.192 -5.784 1.00 90.56 292 ASP A C 1
ATOM 2197 O O . ASP A 1 292 ? 23.156 -0.749 -5.935 1.00 90.56 292 ASP A O 1
ATOM 2201 N N . VAL A 1 293 ? 21.053 0.012 -5.925 1.00 89.38 293 VAL A N 1
ATOM 2202 C CA . VAL A 1 293 ? 20.437 -1.296 -6.226 1.00 89.38 293 VAL A CA 1
ATOM 2203 C C . VAL A 1 293 ? 20.830 -1.812 -7.613 1.00 89.38 293 VAL A C 1
ATOM 2205 O O . VAL A 1 293 ? 21.098 -3.010 -7.785 1.00 89.38 293 VAL A O 1
ATOM 2208 N N . LEU A 1 294 ? 20.829 -0.929 -8.610 1.00 85.81 294 LEU A N 1
ATOM 2209 C CA . LEU A 1 294 ? 21.137 -1.253 -10.002 1.00 85.81 294 LEU A CA 1
ATOM 2210 C C . LEU A 1 294 ? 22.640 -1.350 -10.269 1.00 85.81 294 LEU A C 1
ATOM 2212 O O . LEU A 1 294 ? 23.018 -1.930 -11.287 1.00 85.81 294 LEU A O 1
ATOM 2216 N N . ASN A 1 295 ? 23.472 -0.816 -9.369 1.00 83.94 295 ASN A N 1
ATOM 2217 C CA . ASN A 1 295 ? 24.892 -0.592 -9.599 1.00 83.94 295 ASN A CA 1
ATOM 2218 C C . ASN A 1 295 ? 25.072 0.227 -10.896 1.00 83.94 295 ASN A C 1
ATOM 2220 O O . ASN A 1 295 ? 25.591 -0.285 -11.887 1.00 83.94 295 ASN A O 1
ATOM 2224 N N . VAL A 1 296 ? 24.592 1.481 -10.895 1.00 82.19 296 VAL A N 1
ATOM 2225 C CA . VAL A 1 296 ? 24.775 2.493 -11.966 1.00 82.19 296 VAL A CA 1
ATOM 2226 C C . VAL A 1 296 ? 24.991 3.891 -11.353 1.00 82.19 296 VAL A C 1
ATOM 2228 O O . VAL A 1 296 ? 24.711 4.070 -10.169 1.00 82.19 296 VAL A O 1
ATOM 2231 N N . PRO A 1 297 ? 25.470 4.914 -12.091 1.00 85.06 297 PRO A N 1
ATOM 2232 C CA . PRO A 1 297 ? 25.543 6.273 -11.553 1.00 85.06 297 PRO A CA 1
ATOM 2233 C C . PRO A 1 297 ? 24.143 6.853 -11.283 1.00 85.06 297 PRO A C 1
ATOM 2235 O O . PRO A 1 297 ? 23.229 6.633 -12.076 1.00 85.06 297 PRO A O 1
ATOM 2238 N N . GLN A 1 298 ? 23.987 7.685 -10.244 1.00 90.38 298 GLN A N 1
ATOM 2239 C CA . GLN A 1 298 ? 22.704 8.344 -9.926 1.00 90.38 298 GLN A CA 1
ATOM 2240 C C . GLN A 1 298 ? 22.111 9.107 -11.119 1.00 90.38 298 GLN A C 1
ATOM 2242 O O . GLN A 1 298 ? 20.924 8.962 -11.413 1.00 90.38 298 GLN A O 1
ATOM 2247 N N . TRP A 1 299 ? 22.940 9.849 -11.858 1.00 87.44 299 TRP A N 1
ATOM 2248 C CA . TRP A 1 299 ? 22.488 10.628 -13.012 1.00 87.44 299 TRP A CA 1
ATOM 2249 C C . TRP A 1 299 ? 21.877 9.750 -14.122 1.00 87.44 299 TRP A C 1
ATOM 2251 O O . TRP A 1 299 ? 21.035 10.224 -14.883 1.00 87.44 299 TRP A O 1
ATOM 2261 N N . ALA A 1 300 ? 22.244 8.464 -14.217 1.00 84.88 300 ALA A N 1
ATOM 2262 C CA . ALA A 1 300 ? 21.672 7.545 -15.204 1.00 84.88 300 ALA A CA 1
ATOM 2263 C C . ALA A 1 300 ? 20.194 7.244 -14.905 1.00 84.88 300 ALA A C 1
ATOM 2265 O O . ALA A 1 300 ? 19.403 7.095 -15.828 1.00 84.88 300 ALA A O 1
ATOM 2266 N N . VAL A 1 301 ? 19.807 7.214 -13.624 1.00 90.50 301 VAL A N 1
ATOM 2267 C CA . VAL A 1 301 ? 18.403 7.089 -13.197 1.00 90.50 301 VAL A CA 1
ATOM 2268 C C . VAL A 1 301 ? 17.661 8.415 -13.382 1.00 90.50 301 VAL A C 1
ATOM 2270 O O . VAL A 1 301 ? 16.519 8.438 -13.838 1.00 90.50 301 VAL A O 1
ATOM 2273 N N . GLU A 1 302 ? 18.309 9.534 -13.051 1.00 93.38 302 GLU A N 1
ATOM 2274 C CA . GLU A 1 302 ? 17.706 10.873 -13.142 1.00 93.38 302 GLU A CA 1
ATOM 2275 C C . GLU A 1 302 ? 17.472 11.330 -14.590 1.00 93.38 302 GLU A C 1
ATOM 2277 O O . GLU A 1 302 ? 16.558 12.112 -14.854 1.00 93.38 302 GLU A O 1
ATOM 2282 N N . SER A 1 303 ? 18.267 10.819 -15.534 1.00 89.38 303 SER A N 1
ATOM 2283 C CA . SER A 1 303 ? 18.191 11.156 -16.962 1.00 89.38 303 SER A CA 1
ATOM 2284 C C . SER A 1 303 ? 17.184 10.330 -17.767 1.00 89.38 303 SER A C 1
ATOM 2286 O O . SER A 1 303 ? 16.983 10.633 -18.943 1.00 89.38 303 SER A O 1
ATOM 2288 N N . LEU A 1 304 ? 16.528 9.329 -17.164 1.00 88.88 304 LEU A N 1
ATOM 2289 C CA . LEU A 1 304 ? 15.513 8.520 -17.847 1.00 88.88 304 LEU A CA 1
ATOM 2290 C C . LEU A 1 304 ? 14.350 9.393 -18.344 1.00 88.88 304 LEU A C 1
ATOM 2292 O O . LEU A 1 304 ? 13.786 10.204 -17.608 1.00 88.88 304 LEU A O 1
ATOM 2296 N N . GLY A 1 305 ? 13.966 9.211 -19.599 1.00 88.06 305 GLY A N 1
ATOM 2297 C CA . GLY A 1 305 ? 12.778 9.794 -20.205 1.00 88.06 305 GLY A CA 1
ATOM 2298 C C . GLY A 1 305 ? 11.486 9.089 -19.786 1.00 88.06 305 GLY A C 1
ATOM 2299 O O . GLY A 1 305 ? 11.469 8.108 -19.042 1.00 88.06 305 GLY A O 1
ATOM 2300 N N . THR A 1 306 ? 10.358 9.594 -20.282 1.00 89.25 306 THR A N 1
ATOM 2301 C CA . THR A 1 306 ? 9.056 8.954 -20.062 1.00 89.25 306 THR A CA 1
ATOM 2302 C C . THR A 1 306 ? 9.011 7.579 -20.727 1.00 89.25 306 THR A C 1
ATOM 2304 O O . THR A 1 306 ? 9.280 7.452 -21.918 1.00 89.25 306 THR A O 1
ATOM 2307 N N . GLY A 1 307 ? 8.630 6.554 -19.961 1.00 84.94 307 GLY A N 1
ATOM 2308 C CA . GLY A 1 307 ? 8.549 5.165 -20.414 1.00 84.94 307 GLY A CA 1
ATOM 2309 C C . GLY A 1 307 ? 9.884 4.415 -20.407 1.00 84.94 307 GLY A C 1
ATOM 2310 O O . GLY A 1 307 ? 9.872 3.190 -20.512 1.00 84.94 307 GLY A O 1
ATOM 2311 N N . GLU A 1 308 ? 11.007 5.117 -20.245 1.00 88.12 308 GLU A N 1
ATOM 2312 C CA . GLU A 1 308 ? 12.336 4.523 -20.105 1.00 88.12 308 GLU A CA 1
ATOM 2313 C C . GLU A 1 308 ? 12.544 4.012 -18.670 1.00 88.12 308 GLU A C 1
ATOM 2315 O O . GLU A 1 308 ? 12.128 4.650 -17.697 1.00 88.12 308 GLU A O 1
ATOM 2320 N N . TYR A 1 309 ? 13.186 2.852 -18.531 1.00 91.19 309 TYR A N 1
ATOM 2321 C CA . TYR A 1 309 ? 13.428 2.218 -17.239 1.00 91.19 309 TYR A CA 1
ATOM 2322 C C . TYR A 1 309 ? 14.757 1.457 -17.197 1.00 91.19 309 TYR A C 1
ATOM 2324 O O . TYR A 1 309 ? 15.250 0.929 -18.197 1.00 91.19 309 TYR A O 1
ATOM 2332 N N . LEU A 1 310 ? 15.285 1.322 -15.983 1.00 88.81 310 LEU A N 1
ATOM 2333 C CA . LEU A 1 310 ? 16.364 0.404 -15.641 1.00 88.81 310 LEU A CA 1
ATOM 2334 C C . LEU A 1 310 ? 15.851 -0.636 -14.664 1.00 88.81 310 LEU A C 1
ATOM 2336 O O . LEU A 1 310 ? 15.158 -0.317 -13.702 1.00 88.81 310 LEU A O 1
ATOM 2340 N N . ALA A 1 311 ? 16.205 -1.889 -14.893 1.00 88.06 311 ALA A N 1
ATOM 2341 C CA . ALA A 1 311 ? 15.738 -2.991 -14.086 1.00 88.06 311 ALA A CA 1
ATOM 2342 C C . ALA A 1 311 ? 16.875 -3.932 -13.685 1.00 88.06 311 ALA A C 1
ATOM 2344 O O . ALA A 1 311 ? 17.855 -4.138 -14.402 1.00 88.06 311 ALA A O 1
ATOM 2345 N N . ARG A 1 312 ? 16.706 -4.544 -12.515 1.00 86.94 312 ARG A N 1
ATOM 2346 C CA . ARG A 1 312 ? 17.528 -5.651 -12.026 1.00 86.94 312 ARG A CA 1
ATOM 2347 C C . ARG A 1 312 ? 16.587 -6.788 -11.676 1.00 86.94 312 ARG A C 1
ATOM 2349 O O . ARG A 1 312 ? 15.764 -6.650 -10.779 1.00 86.94 312 ARG A O 1
ATOM 2356 N N . LEU A 1 313 ? 16.719 -7.899 -12.388 1.00 83.75 313 LEU A N 1
ATOM 2357 C CA . LEU A 1 313 ? 15.860 -9.070 -12.243 1.00 83.75 313 LEU A CA 1
ATOM 2358 C C . LEU A 1 313 ? 16.721 -10.220 -11.725 1.00 83.75 313 LEU A C 1
ATOM 2360 O O . LEU A 1 313 ? 17.715 -10.585 -12.355 1.00 83.75 313 LEU A O 1
ATOM 2364 N N . SER A 1 314 ? 16.388 -10.748 -10.549 1.00 70.56 314 SER A N 1
ATOM 2365 C CA . SER A 1 314 ? 17.190 -11.795 -9.905 1.00 70.56 314 SER A CA 1
ATOM 2366 C C . SER A 1 314 ? 16.759 -13.201 -10.307 1.00 70.56 314 SER A C 1
ATOM 2368 O O . SER A 1 314 ? 17.509 -14.149 -10.072 1.00 70.56 314 SER A O 1
ATOM 2370 N N . HIS A 1 315 ? 15.554 -13.373 -10.851 1.00 61.34 315 HIS A N 1
ATOM 2371 C CA . HIS A 1 315 ? 14.985 -14.684 -11.167 1.00 61.34 315 HIS A CA 1
ATOM 2372 C C . HIS A 1 315 ? 14.666 -14.784 -12.666 1.00 61.34 315 HIS A C 1
ATOM 2374 O O . HIS A 1 315 ? 14.382 -13.780 -13.319 1.00 61.34 315 HIS A O 1
ATOM 2380 N N . GLY A 1 316 ? 14.803 -15.995 -13.222 1.00 52.09 316 GLY A N 1
ATOM 2381 C CA . GLY A 1 316 ? 14.463 -16.292 -14.617 1.00 52.09 316 GLY A CA 1
ATOM 2382 C C . GLY A 1 316 ? 12.961 -16.130 -14.902 1.00 52.09 316 GLY A C 1
ATOM 2383 O O . GLY A 1 316 ? 12.208 -15.751 -14.002 1.00 52.09 316 GLY A O 1
ATOM 2384 N N . PRO A 1 317 ? 12.508 -16.397 -16.142 1.00 50.97 317 PRO A N 1
ATOM 2385 C CA . PRO A 1 317 ? 11.084 -16.350 -16.471 1.00 50.97 317 PRO A CA 1
ATOM 2386 C C . PRO A 1 317 ? 10.281 -17.228 -15.504 1.00 50.97 317 PRO A C 1
ATOM 2388 O O . PRO A 1 317 ? 10.696 -18.347 -15.199 1.00 50.97 317 PRO A O 1
ATOM 2391 N N . ALA A 1 318 ? 9.155 -16.708 -15.012 1.00 55.62 318 ALA A N 1
ATOM 2392 C CA . ALA A 1 318 ? 8.299 -17.421 -14.074 1.00 55.62 318 ALA A CA 1
ATOM 2393 C C . ALA A 1 318 ? 7.765 -18.725 -14.672 1.00 55.62 318 ALA A C 1
ATOM 2395 O O . ALA A 1 318 ? 7.350 -18.754 -15.834 1.00 55.62 318 ALA A O 1
ATOM 2396 N N . ALA A 1 319 ? 7.744 -19.801 -13.879 1.00 41.03 319 ALA A N 1
ATOM 2397 C CA . ALA A 1 319 ? 7.111 -21.050 -14.291 1.00 41.03 319 ALA A CA 1
ATOM 2398 C C . ALA A 1 319 ? 5.636 -20.797 -14.667 1.00 41.03 319 ALA A C 1
ATOM 2400 O O . ALA A 1 319 ? 4.825 -20.421 -13.821 1.00 41.03 319 ALA A O 1
ATOM 2401 N N . GLY A 1 320 ? 5.293 -20.987 -15.946 1.00 41.72 320 GLY A N 1
ATOM 2402 C CA . GLY A 1 320 ? 3.955 -20.709 -16.481 1.00 41.72 320 GLY A CA 1
ATOM 2403 C C . GLY A 1 320 ? 3.794 -19.361 -17.194 1.00 41.72 320 GLY A C 1
ATOM 2404 O O . GLY A 1 320 ? 2.667 -19.016 -17.540 1.00 41.72 320 GLY A O 1
ATOM 2405 N N . ALA A 1 321 ? 4.880 -18.620 -17.447 1.00 38.19 321 ALA A N 1
ATOM 2406 C CA . ALA A 1 321 ? 4.896 -17.632 -18.523 1.00 38.19 321 ALA A CA 1
ATOM 2407 C C . ALA A 1 321 ? 4.700 -18.381 -19.854 1.00 38.19 321 ALA A C 1
ATOM 2409 O O . ALA A 1 321 ? 5.590 -19.116 -20.288 1.00 38.19 321 ALA A O 1
ATOM 2410 N N . LEU A 1 322 ? 3.498 -18.271 -20.419 1.00 35.41 322 LEU A N 1
ATOM 2411 C CA . LEU A 1 322 ? 3.194 -18.698 -21.785 1.00 35.41 322 LEU A CA 1
ATOM 2412 C C . LEU A 1 322 ? 3.794 -17.704 -22.782 1.00 35.41 322 LEU A C 1
ATOM 2414 O O . LEU A 1 322 ? 3.637 -16.484 -22.547 1.00 35.41 322 LEU A O 1
#

pLDDT: mean 85.39, std 15.71, range [27.95, 98.44]

Sequence (322 aa):
MAANCRNRPPFFGWERAAGWAVAELLGEVSYWRFWPPLSGAVEGHLLIAGSSGSGKTTFLKRYLSWVGRWYVVDLTEGGEYVGLGPTVEGSIDLASLDAEEQALLYSLGVAATVGAKEAAVSAVQLGALKLVARRGLGLDGLLEELRAARDVPQLTREVLYAKLSAACAGFEDGRCKPHPALTKDAEIPPPPAVIRVDPANPLAAAVVAHGVLARLLRAGGAFVAVDEYHKIAPRLPVEDPVERAIREGRHRRVSVAIATQNPLDLKESLVPVVGNYVFFRLAGPAARLAADVLNVPQWAVESLGTGEYLARLSHGPAAGAL

Foldseek 3Di:
DDDPPLQAQPCVPCVVPDQVVVVVVCVVDVPSLCPPPDPAEFPFAEEEAAAPLQCRLVVVLVRVVLFPFEEEAAADQVRSCPPVDAEWAFAAALLPDALQLNLQLLLLLLQLCAPVVDDHDAPVLSVVSSVLSSVSDDLQVSLVSLVVVPVDDPVSSVRSSVSSLLQAPDDDPNTGHGDPRHRDGIPFDGPPYYHYQNCPRLSSSLSRSLVVLQVDLVVAPGEYEYAQCSSRQGNHPRDTSQLVCLVPVVVRNYYYYYHHHAPVSHDPVSVVSRQKYKATADDDPRLVVVCVVSVHDSVVSNVNDRPGIHMRHRGDHDDSSD

Radius of gyration: 21.42 Å; Cα contacts (8 Å, |Δi|>4): 592; chains: 1; bounding box: 63×41×60 Å

Solvent-accessible surface area (backbone atoms only — not comparable to full-atom values): 17569 Å² total; per-residue (Å²): 136,82,77,73,69,83,80,50,65,101,56,84,69,50,92,81,50,58,72,66,60,54,50,53,55,55,70,76,43,74,71,63,44,48,26,63,74,79,88,63,32,58,50,59,27,36,42,35,29,22,40,88,86,19,37,67,67,65,50,50,58,56,47,49,74,40,45,86,40,29,38,35,43,34,46,45,94,82,45,84,63,69,83,79,38,62,69,41,69,52,25,29,33,51,70,80,46,54,23,66,58,41,18,48,36,55,45,42,11,54,24,26,46,48,75,60,95,51,84,77,75,50,70,67,49,47,51,52,48,37,64,60,28,50,72,53,47,39,73,44,54,39,48,53,45,44,75,63,43,82,91,49,59,67,72,50,30,54,53,52,41,59,58,57,52,65,35,32,71,45,69,58,98,87,38,54,39,66,30,77,45,47,70,36,65,46,84,78,69,73,63,49,24,32,34,37,32,68,5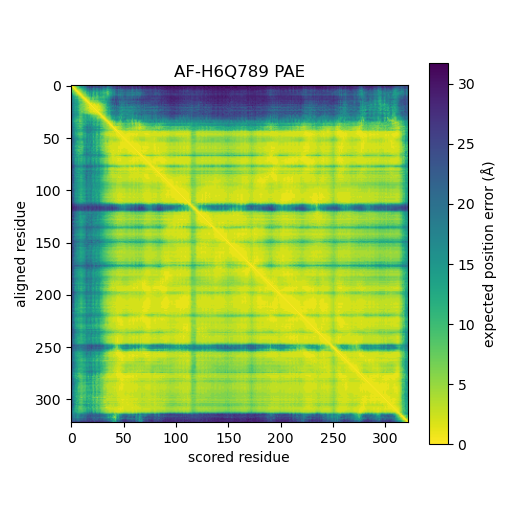4,91,42,53,42,46,28,22,27,30,50,48,52,52,44,42,53,55,64,68,71,32,78,37,34,40,33,32,40,51,37,60,62,43,36,44,77,41,102,62,87,50,52,66,61,50,38,56,75,58,13,86,81,55,61,37,28,42,36,41,29,22,61,47,62,74,57,51,58,75,85,48,58,78,59,30,50,23,41,37,36,26,21,30,60,69,75,50,11,45,53,50,14,65,75,62,70,51,60,41,65,65,36,47,65,37,49,75,67,25,31,43,43,43,71,72,48,65,76,27,95,80,53,124

Secondary structure (DSSP, 8-state):
----GGGS-TTTTGGGS-HHHHHHHHHH-GGGGEES---S-BSSEEEEE--TTSSHHHHHHHHHHT-SSEEEEE--TT-TTTTSS-EEE---BGGGS-HHHHHHHHHHHHHHTTTSSSPPPPHHHHHHHHHHHTTT--HHHHHHHHHH-TTS-HHHHHHHHHHHHTTEEEEETTEEEE-GGGBS---PPSSSEEEE--TTSHHHHHHHHHHHHHHHHHH-SSEEEESSGGGT--SSS---HHHHHHHHGGGTT-EEEEEES-GGGS-GGGHHHHEEEEE-S--HHHHHHHHHHHTS-HHHHHT--TT-EEEEE-S-B-TT--

Mean predicted aligned error: 7.67 Å